Protein AF-A0A3N5TWS5-F1 (afdb_monomer_lite)

Structure (mmCIF, N/CA/C/O backbone):
data_AF-A0A3N5TWS5-F1
#
_entry.id   AF-A0A3N5TWS5-F1
#
loop_
_atom_site.group_PDB
_atom_site.id
_atom_site.type_symbol
_atom_site.label_atom_id
_atom_site.label_alt_id
_atom_site.label_comp_id
_atom_site.label_asym_id
_atom_site.label_entity_id
_atom_site.label_seq_id
_atom_site.pdbx_PDB_ins_code
_atom_site.Cartn_x
_atom_site.Cartn_y
_atom_site.Cartn_z
_atom_site.occupancy
_atom_site.B_iso_or_equiv
_atom_site.auth_seq_id
_atom_site.auth_comp_id
_atom_site.auth_asym_id
_atom_site.auth_atom_id
_atom_site.pdbx_PDB_model_num
ATOM 1 N N . MET A 1 1 ? -6.623 26.266 20.593 1.00 38.38 1 MET A N 1
ATOM 2 C CA . MET A 1 1 ? -7.394 26.669 19.400 1.00 38.38 1 MET A CA 1
ATOM 3 C C . MET A 1 1 ? -6.449 27.344 18.423 1.00 38.38 1 MET A C 1
ATOM 5 O O . MET A 1 1 ? -6.140 28.502 18.635 1.00 38.38 1 MET A O 1
ATOM 9 N N . THR A 1 2 ? -5.982 26.616 17.410 1.00 28.31 2 THR A N 1
ATOM 10 C CA . THR A 1 2 ? -5.636 27.136 16.074 1.00 28.31 2 THR A CA 1
ATOM 11 C C . THR A 1 2 ? -5.447 25.929 15.155 1.00 28.31 2 THR A C 1
ATOM 13 O O . THR A 1 2 ? -4.725 24.976 15.445 1.00 28.31 2 THR A O 1
ATOM 16 N N . SER A 1 3 ? -6.236 25.937 14.093 1.00 30.77 3 SER A N 1
ATOM 17 C CA . SER A 1 3 ? -6.511 24.873 13.140 1.00 30.77 3 SER A CA 1
ATOM 18 C C . SER A 1 3 ? -5.292 24.487 12.299 1.00 30.77 3 SER A C 1
ATOM 20 O O . SER A 1 3 ? -4.775 25.295 11.538 1.00 30.77 3 SER A O 1
ATOM 22 N N . HIS A 1 4 ? -4.901 23.211 12.349 1.00 32.56 4 HIS A N 1
ATOM 23 C CA . HIS A 1 4 ? -3.956 22.607 11.395 1.00 32.56 4 HIS A CA 1
ATOM 24 C C . HIS A 1 4 ? -4.652 21.968 10.175 1.00 32.56 4 HIS A C 1
ATOM 26 O O . HIS A 1 4 ? -4.015 21.303 9.365 1.00 32.56 4 HIS A O 1
ATOM 32 N N . ASN A 1 5 ? -5.952 22.218 9.986 1.00 36.94 5 ASN A N 1
ATOM 33 C CA . ASN A 1 5 ? -6.653 21.920 8.738 1.00 36.94 5 ASN A CA 1
ATOM 34 C C . ASN A 1 5 ? -6.550 23.120 7.791 1.00 36.94 5 ASN A C 1
ATOM 36 O O . ASN A 1 5 ? -7.544 23.787 7.507 1.00 36.94 5 ASN A O 1
ATOM 40 N N . GLN A 1 6 ? -5.345 23.403 7.292 1.00 32.16 6 GLN A N 1
ATOM 41 C CA . GLN A 1 6 ? -5.248 24.143 6.040 1.00 32.16 6 GLN A CA 1
ATOM 42 C C . GLN A 1 6 ? -5.551 23.174 4.905 1.00 32.16 6 GLN A C 1
ATOM 44 O O . GLN A 1 6 ? -4.744 22.353 4.474 1.00 32.16 6 GLN A O 1
ATOM 49 N N . ILE A 1 7 ? -6.803 23.270 4.483 1.00 41.06 7 ILE A N 1
ATOM 50 C CA . ILE A 1 7 ? -7.329 22.771 3.232 1.00 41.06 7 ILE A CA 1
ATOM 51 C C . ILE A 1 7 ? -6.416 23.287 2.112 1.00 41.06 7 ILE A C 1
ATOM 53 O O . 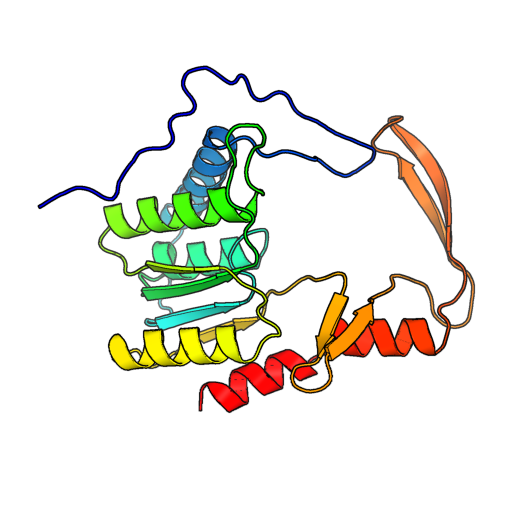ILE A 1 7 ? -6.486 24.448 1.722 1.00 41.06 7 ILE A O 1
ATOM 57 N N . GLY A 1 8 ? -5.558 22.419 1.583 1.00 34.41 8 GLY A N 1
ATOM 58 C CA . GLY A 1 8 ? -4.889 22.647 0.307 1.00 34.41 8 GLY A CA 1
ATOM 59 C C . GLY A 1 8 ? -5.883 22.467 -0.839 1.00 34.41 8 GLY A C 1
ATOM 60 O O . GLY A 1 8 ? -5.752 21.533 -1.629 1.00 34.41 8 GLY A O 1
ATOM 61 N N . ILE A 1 9 ? -6.910 23.318 -0.911 1.00 43.62 9 ILE A N 1
ATOM 62 C CA . ILE A 1 9 ? -7.530 23.619 -2.199 1.00 43.62 9 ILE A CA 1
ATOM 63 C C . ILE A 1 9 ? -6.431 24.353 -2.957 1.00 43.62 9 ILE A C 1
ATOM 65 O O . ILE A 1 9 ? -5.986 25.398 -2.507 1.00 43.62 9 ILE A O 1
ATOM 69 N N . PHE A 1 10 ? -5.943 23.747 -4.037 1.00 58.44 10 PHE A N 1
ATOM 70 C CA . PHE A 1 10 ? -5.158 24.399 -5.079 1.00 58.44 10 PHE A CA 1
ATOM 71 C C . PHE A 1 10 ? -6.162 25.206 -5.912 1.00 58.44 10 PHE A C 1
ATOM 73 O O . PHE A 1 10 ? -6.732 24.624 -6.834 1.00 58.44 10 PHE A O 1
ATOM 80 N N . PRO A 1 11 ? -6.488 26.471 -5.596 1.00 52.50 11 PRO A N 1
ATOM 81 C CA . PRO A 1 11 ? -7.587 27.144 -6.279 1.00 52.50 11 PRO A CA 1
ATOM 82 C C . PRO A 1 11 ? -7.190 27.473 -7.729 1.00 52.50 11 PRO A C 1
ATOM 84 O O . PRO A 1 11 ? -8.052 27.534 -8.596 1.00 52.50 11 PRO A O 1
ATOM 87 N N . ASP A 1 12 ? -5.879 27.558 -8.006 1.00 60.50 12 ASP A N 1
ATOM 88 C CA . ASP A 1 12 ? -5.355 28.185 -9.224 1.00 60.50 12 ASP A CA 1
ATOM 89 C C . ASP A 1 12 ? -4.483 27.272 -10.109 1.00 60.50 12 ASP A C 1
ATOM 91 O O . ASP A 1 12 ? -3.971 27.715 -11.136 1.00 60.50 12 ASP A O 1
ATOM 95 N N . MET A 1 13 ? -4.286 25.992 -9.757 1.00 72.44 13 MET A N 1
ATOM 96 C CA . MET A 1 13 ? -3.478 25.071 -10.576 1.00 72.44 13 MET A CA 1
ATOM 97 C C . MET A 1 13 ? -4.351 24.043 -11.297 1.00 72.44 13 MET A C 1
ATOM 99 O O . MET A 1 13 ? -4.806 23.062 -10.706 1.00 72.44 13 MET A O 1
ATOM 103 N N . ILE A 1 14 ? -4.504 24.215 -12.610 1.00 85.44 14 ILE A N 1
ATOM 104 C CA . ILE A 1 14 ? -5.143 23.224 -13.482 1.00 85.44 14 ILE A CA 1
ATOM 105 C C . ILE A 1 14 ? -4.188 22.033 -13.674 1.00 85.44 14 ILE A C 1
ATOM 107 O O . ILE A 1 14 ? -3.088 22.163 -14.217 1.00 85.44 14 ILE A O 1
ATOM 111 N N . VAL A 1 15 ? -4.597 20.847 -13.213 1.00 88.88 15 VAL A N 1
ATOM 112 C CA . VAL A 1 15 ? -3.788 19.620 -13.296 1.00 88.88 15 VAL A CA 1
ATOM 113 C C . VAL A 1 15 ? -4.086 18.873 -14.596 1.00 88.88 15 VAL A C 1
ATOM 115 O O . VAL A 1 15 ? -5.038 18.102 -14.674 1.00 88.88 15 VAL A O 1
ATOM 118 N N . HIS A 1 16 ? -3.229 19.038 -15.603 1.00 89.88 16 HIS A N 1
ATOM 119 C CA . HIS A 1 16 ? -3.265 18.222 -16.825 1.00 89.88 16 HIS A CA 1
ATOM 120 C C . HIS A 1 16 ? -2.474 16.917 -16.662 1.00 89.88 16 HIS A C 1
ATOM 122 O O . HIS A 1 16 ? -1.427 16.945 -16.010 1.00 89.88 16 HIS A O 1
ATOM 128 N N . PRO A 1 17 ? -2.893 15.787 -17.264 1.00 91.06 17 PRO A N 1
ATOM 129 C CA . PRO A 1 17 ? -2.113 14.551 -17.245 1.00 91.06 17 PRO A CA 1
ATOM 130 C C . PRO A 1 17 ? -0.700 14.764 -17.805 1.00 91.06 17 PRO A C 1
ATOM 132 O O . PRO A 1 17 ? -0.533 15.261 -18.917 1.00 91.06 17 PRO A O 1
ATOM 135 N N . LYS A 1 18 ? 0.332 14.382 -17.044 1.00 91.12 18 LYS A N 1
ATOM 136 C CA . LYS A 1 18 ? 1.734 14.408 -17.492 1.00 91.12 18 LYS A CA 1
ATOM 137 C C . LYS A 1 18 ? 2.235 12.980 -17.651 1.00 91.12 18 LYS A C 1
ATOM 139 O O . LYS A 1 18 ? 2.796 12.414 -16.715 1.00 91.12 18 LYS A O 1
ATOM 144 N N . ILE A 1 19 ? 2.003 12.397 -18.824 1.00 89.81 19 ILE A N 1
ATOM 145 C CA . ILE A 1 19 ? 2.291 10.987 -19.107 1.00 89.81 19 ILE A CA 1
ATOM 146 C C . ILE A 1 19 ? 3.574 10.877 -19.932 1.00 89.81 19 ILE A C 1
ATOM 148 O O . ILE A 1 19 ? 3.734 11.555 -20.944 1.00 89.81 19 ILE A O 1
ATOM 152 N N . LYS A 1 20 ? 4.492 10.012 -19.498 1.00 86.69 20 LYS A N 1
ATOM 153 C CA . LYS A 1 20 ? 5.675 9.604 -20.258 1.00 86.69 20 LYS A CA 1
ATOM 154 C C . LYS A 1 20 ? 5.718 8.081 -20.298 1.00 86.69 20 LYS A C 1
ATOM 156 O O . LYS A 1 20 ? 5.865 7.445 -19.256 1.00 86.69 20 LYS A O 1
ATOM 161 N N . ASN A 1 21 ? 5.620 7.505 -21.495 1.00 84.00 21 ASN A N 1
ATOM 162 C CA . ASN A 1 21 ? 5.453 6.063 -21.696 1.00 84.00 21 ASN A CA 1
ATOM 163 C C . ASN A 1 21 ? 4.252 5.544 -20.880 1.00 84.00 21 ASN A C 1
ATOM 165 O O . ASN A 1 21 ? 3.138 6.024 -21.041 1.00 84.00 21 ASN A O 1
ATOM 169 N N . ASN A 1 22 ? 4.486 4.606 -19.966 1.00 82.12 22 ASN A N 1
ATOM 170 C CA . ASN A 1 22 ? 3.497 4.034 -19.057 1.00 82.12 22 ASN A CA 1
ATOM 171 C C . ASN A 1 22 ? 3.498 4.683 -17.657 1.00 82.12 22 ASN A C 1
ATOM 173 O O . ASN A 1 22 ? 2.939 4.113 -16.723 1.00 82.12 22 ASN A O 1
ATOM 177 N N . ILE A 1 23 ? 4.141 5.843 -17.479 1.00 88.94 23 ILE A N 1
ATOM 178 C CA . ILE A 1 23 ? 4.266 6.518 -16.181 1.00 88.94 23 ILE A CA 1
ATOM 179 C C . ILE A 1 23 ? 3.541 7.862 -16.223 1.00 88.94 23 ILE A C 1
ATOM 181 O O . ILE A 1 23 ? 3.895 8.752 -16.997 1.00 88.94 23 ILE A O 1
ATOM 185 N N . CYS A 1 24 ? 2.571 8.045 -15.327 1.00 91.25 24 CYS A N 1
ATOM 186 C CA . CYS A 1 24 ? 1.995 9.355 -15.040 1.00 91.25 24 CYS A CA 1
ATOM 187 C C . CYS A 1 24 ? 2.808 10.052 -13.934 1.00 91.25 24 CYS A C 1
ATOM 189 O O . CYS A 1 24 ? 3.015 9.504 -12.852 1.00 91.25 24 CYS A O 1
ATOM 191 N N . LEU A 1 25 ? 3.310 11.257 -14.207 1.00 91.00 25 LEU A N 1
ATOM 192 C CA . LEU A 1 25 ? 4.259 11.980 -13.348 1.00 91.00 25 LEU A CA 1
ATOM 193 C C . LEU A 1 25 ? 3.591 12.849 -12.271 1.00 91.00 25 LEU A C 1
ATOM 195 O O . LEU A 1 25 ? 4.284 13.366 -11.377 1.00 91.00 25 LEU A O 1
ATOM 199 N N . ASN A 1 26 ? 2.274 13.028 -12.375 1.00 92.44 26 ASN A N 1
ATOM 200 C CA . ASN A 1 26 ? 1.425 13.798 -11.475 1.00 92.44 26 ASN A CA 1
ATOM 201 C C . ASN A 1 26 ? 0.129 13.043 -11.134 1.00 92.44 26 ASN A C 1
ATOM 203 O O . ASN A 1 26 ? -0.158 11.986 -11.687 1.00 92.44 26 ASN A O 1
ATOM 207 N N . ALA A 1 27 ? -0.631 13.574 -10.180 1.00 93.75 27 ALA A N 1
ATOM 208 C CA . ALA A 1 27 ? -1.858 12.961 -9.687 1.00 93.75 27 ALA A CA 1
ATOM 209 C C . ALA A 1 27 ? -2.938 14.030 -9.493 1.00 93.75 27 ALA A C 1
ATOM 211 O O . ALA A 1 27 ? -2.659 15.083 -8.920 1.00 93.75 27 ALA A O 1
ATOM 212 N N . HIS A 1 28 ? -4.157 13.763 -9.971 1.00 94.62 28 HIS A N 1
ATOM 213 C CA . HIS A 1 28 ? -5.286 14.687 -9.855 1.00 94.62 28 HIS A CA 1
ATOM 214 C C . HIS A 1 28 ? -6.020 14.469 -8.519 1.00 94.62 28 HIS A C 1
ATOM 216 O O . HIS A 1 28 ? -6.673 13.434 -8.364 1.00 94.62 28 HIS A O 1
ATOM 222 N N . PRO A 1 29 ? -5.996 15.424 -7.567 1.00 92.88 29 PRO A N 1
ATOM 223 C CA . PRO A 1 29 ? -6.512 15.199 -6.212 1.00 92.88 29 PRO A CA 1
ATOM 224 C C . PRO A 1 29 ? -7.993 14.804 -6.189 1.00 92.88 29 PRO A C 1
ATOM 226 O O . PRO A 1 29 ? -8.355 13.787 -5.609 1.00 92.88 29 PRO A O 1
ATOM 229 N N . LYS A 1 30 ? -8.841 15.566 -6.894 1.00 94.75 30 LYS A N 1
ATOM 230 C CA . LYS A 1 30 ? -10.289 15.305 -6.956 1.00 94.75 30 LYS A CA 1
ATOM 231 C C . LYS A 1 30 ? -10.667 14.029 -7.703 1.00 94.75 30 LYS A C 1
ATOM 233 O O . LYS A 1 30 ? -11.637 13.384 -7.335 1.00 94.75 30 LYS A O 1
ATOM 238 N N . GLY A 1 31 ? -9.880 13.629 -8.703 1.00 96.50 31 GLY A N 1
ATOM 239 C CA . GLY A 1 31 ? -10.113 12.372 -9.410 1.00 96.50 31 GLY A CA 1
ATOM 240 C C . GLY A 1 31 ? -9.815 11.165 -8.522 1.00 96.50 31 GLY A C 1
ATOM 241 O O . GLY A 1 31 ? -10.511 10.162 -8.600 1.00 96.50 31 GLY A O 1
ATOM 242 N N . LEU A 1 32 ? -8.813 11.275 -7.645 1.00 97.06 32 LEU A N 1
ATOM 243 C CA . LEU A 1 32 ? -8.472 10.218 -6.692 1.00 97.06 32 LEU A CA 1
ATOM 244 C C . LEU A 1 32 ? -9.424 10.157 -5.497 1.00 97.06 32 LEU A C 1
ATOM 246 O O . LEU A 1 32 ? -9.681 9.067 -5.003 1.00 97.06 32 LEU A O 1
ATOM 250 N N . GLU A 1 33 ? -9.970 11.293 -5.064 1.00 97.69 33 GLU A N 1
ATOM 251 C CA . GLU A 1 33 ? -11.090 11.322 -4.114 1.00 97.69 33 GLU A CA 1
ATOM 252 C C . GLU A 1 33 ? -12.306 10.592 -4.699 1.00 97.69 33 GLU A C 1
ATOM 254 O O . GLU A 1 33 ? -12.750 9.604 -4.126 1.00 97.69 33 GLU A O 1
ATOM 259 N N . TYR A 1 34 ? -12.725 10.963 -5.913 1.00 98.25 34 TYR A N 1
ATOM 260 C CA . TYR A 1 34 ? -13.817 10.286 -6.615 1.00 98.25 34 TYR A CA 1
ATOM 261 C C . TYR A 1 34 ? -13.571 8.780 -6.818 1.00 98.25 34 TYR A C 1
ATOM 263 O O . TYR A 1 34 ? -14.495 7.977 -6.700 1.00 98.25 34 TYR A O 1
ATOM 271 N N . LEU A 1 35 ? -12.329 8.376 -7.120 1.00 98.25 35 LEU A N 1
ATOM 272 C CA . LEU A 1 35 ? -11.958 6.963 -7.236 1.00 98.25 35 LEU A CA 1
ATOM 273 C C . LEU A 1 35 ? -12.232 6.202 -5.932 1.00 98.25 35 LEU A C 1
ATOM 275 O O . LEU A 1 35 ? -12.856 5.143 -5.978 1.00 98.25 35 LEU A O 1
ATOM 279 N N . VAL A 1 36 ? -11.771 6.744 -4.800 1.00 98.69 36 VAL A N 1
ATOM 280 C CA . VAL A 1 36 ? -11.951 6.138 -3.474 1.00 98.69 36 VAL A CA 1
ATOM 281 C C . VAL A 1 36 ? -13.431 6.083 -3.106 1.00 98.69 36 VAL A C 1
ATOM 283 O O . VAL A 1 36 ? -13.914 5.019 -2.728 1.00 98.69 36 VAL A O 1
ATOM 286 N N . ASP A 1 37 ? -14.167 7.178 -3.298 1.00 98.69 37 ASP A N 1
ATOM 287 C CA . ASP A 1 37 ? -15.603 7.237 -3.009 1.00 98.69 37 ASP A CA 1
ATOM 288 C C . ASP A 1 37 ? -16.371 6.179 -3.809 1.00 98.69 37 ASP A C 1
ATOM 290 O O . ASP A 1 37 ? -17.203 5.456 -3.266 1.00 98.69 37 ASP A O 1
ATOM 294 N N . ARG A 1 38 ? -16.044 6.009 -5.096 1.00 98.69 38 ARG A N 1
ATOM 295 C CA . ARG A 1 38 ? -16.666 4.988 -5.948 1.00 98.69 38 ARG A CA 1
ATOM 296 C C . ARG A 1 38 ? -16.395 3.564 -5.451 1.00 98.69 38 ARG A C 1
ATOM 298 O O . ARG A 1 38 ? -17.286 2.720 -5.524 1.00 98.69 38 ARG A O 1
ATOM 305 N N . GLU A 1 39 ? -15.181 3.273 -4.985 1.00 98.75 39 GLU A N 1
ATOM 306 C CA . GLU A 1 39 ? -14.834 1.957 -4.427 1.00 98.75 39 GLU A CA 1
ATOM 307 C C . GLU A 1 39 ? -15.543 1.699 -3.090 1.00 98.75 39 GLU A C 1
ATOM 309 O O . GLU A 1 39 ? -16.055 0.600 -2.870 1.00 98.75 39 GLU A O 1
ATOM 314 N N . ILE A 1 40 ? -15.657 2.718 -2.235 1.00 98.75 40 ILE A N 1
ATOM 315 C CA . ILE A 1 40 ? -16.428 2.657 -0.985 1.00 98.75 40 ILE A CA 1
ATOM 316 C C . ILE A 1 40 ? -17.908 2.387 -1.277 1.00 98.75 40 ILE A C 1
ATOM 318 O O . ILE A 1 40 ? -18.498 1.466 -0.712 1.00 98.75 40 ILE A O 1
ATOM 322 N N . GLU A 1 41 ? -18.502 3.142 -2.202 1.00 98.62 41 GLU A N 1
ATOM 323 C CA . GLU A 1 41 ? -19.902 2.980 -2.603 1.00 98.62 41 GLU A CA 1
ATOM 324 C C . GLU A 1 41 ? -20.182 1.604 -3.208 1.00 98.62 41 GLU A C 1
ATOM 326 O O . GLU A 1 41 ? -21.257 1.038 -3.002 1.00 98.62 41 GLU A O 1
ATOM 331 N N . TYR A 1 42 ? -19.218 1.034 -3.933 1.00 98.75 42 TYR A N 1
ATOM 332 C CA . TYR A 1 42 ? -19.324 -0.340 -4.409 1.00 98.75 42 TYR A CA 1
ATOM 333 C C . TYR A 1 42 ? -19.415 -1.334 -3.245 1.00 98.75 42 TYR A C 1
ATOM 335 O O . TYR A 1 42 ? -20.291 -2.201 -3.266 1.00 98.75 42 TYR A O 1
ATOM 343 N N . VAL A 1 43 ? -18.549 -1.203 -2.233 1.00 98.56 43 VAL A N 1
ATOM 344 C CA . VAL A 1 43 ? -18.518 -2.096 -1.062 1.00 98.56 43 VAL A CA 1
ATOM 345 C C . VAL A 1 43 ? -19.790 -1.971 -0.226 1.00 98.56 43 VAL A C 1
ATOM 347 O O . VAL A 1 43 ? -20.373 -2.991 0.131 1.00 98.56 43 VAL A O 1
ATOM 350 N N . LYS A 1 44 ? -20.285 -0.752 0.013 1.00 97.38 44 LYS A N 1
ATOM 351 C CA . LYS A 1 44 ? -21.523 -0.516 0.778 1.00 97.38 44 LYS A CA 1
ATOM 352 C C . LYS A 1 44 ? -22.775 -1.130 0.150 1.00 97.38 44 LYS A C 1
ATOM 354 O O . LYS A 1 44 ? -23.739 -1.409 0.856 1.00 97.38 44 LYS A O 1
ATOM 359 N N . ARG A 1 45 ? -22.783 -1.331 -1.173 1.00 98.12 45 ARG A N 1
ATOM 360 C CA . ARG A 1 45 ? -23.886 -1.998 -1.892 1.00 98.12 45 ARG A CA 1
ATOM 361 C C . ARG A 1 45 ? -23.853 -3.518 -1.761 1.00 98.12 45 ARG A C 1
ATOM 363 O O . ARG A 1 45 ? -24.830 -4.171 -2.120 1.00 98.12 45 ARG A O 1
ATOM 370 N N . GLN A 1 46 ? -22.745 -4.084 -1.291 1.00 98.12 46 GLN A N 1
ATOM 371 C CA . GLN A 1 46 ? -22.632 -5.518 -1.060 1.00 98.12 46 GLN A CA 1
ATOM 372 C C . GLN A 1 46 ? -23.254 -5.902 0.285 1.00 98.12 46 GLN A C 1
ATOM 374 O O . GLN A 1 46 ? -23.529 -5.064 1.144 1.00 98.12 46 GLN A O 1
ATOM 379 N N . LYS A 1 47 ? -23.468 -7.205 0.487 1.00 97.38 47 LYS A N 1
ATOM 380 C CA . LYS A 1 47 ? -23.866 -7.720 1.801 1.00 97.38 47 LYS A CA 1
ATOM 381 C C . LYS A 1 47 ? -22.765 -7.423 2.817 1.00 97.38 47 LYS A C 1
ATOM 383 O O . LYS A 1 47 ? -21.587 -7.620 2.524 1.00 97.38 47 LYS A O 1
ATOM 388 N N . ARG A 1 48 ? -23.171 -7.003 4.017 1.00 95.12 48 ARG A N 1
ATOM 389 C CA . ARG A 1 48 ? -22.250 -6.792 5.136 1.00 95.12 48 ARG A CA 1
ATOM 390 C C . ARG A 1 48 ? -21.462 -8.070 5.417 1.00 95.12 48 ARG A C 1
ATOM 392 O O . ARG A 1 48 ? -22.026 -9.164 5.405 1.00 95.12 48 ARG A O 1
ATOM 399 N N . ILE A 1 49 ? -20.17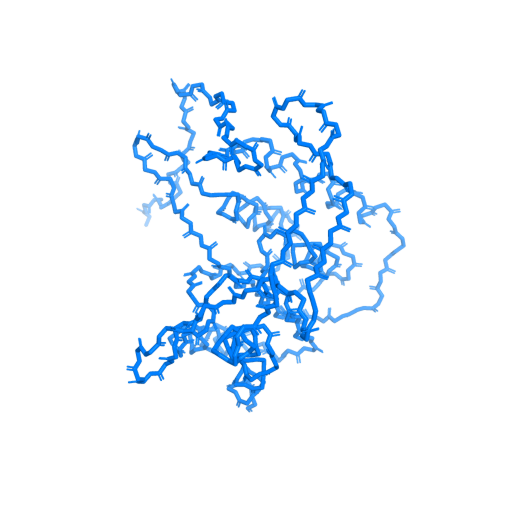6 -7.901 5.690 1.00 95.62 49 ILE A N 1
ATOM 400 C CA . ILE A 1 49 ? -19.249 -8.991 5.975 1.00 95.62 49 ILE A CA 1
ATOM 401 C C . ILE A 1 49 ? -19.079 -9.082 7.491 1.00 95.62 49 ILE A C 1
ATOM 403 O O . ILE A 1 49 ? -18.846 -8.066 8.152 1.00 95.62 49 ILE A O 1
ATOM 407 N N . ASP A 1 50 ? -19.180 -10.290 8.042 1.00 96.31 50 ASP A N 1
ATOM 408 C CA . ASP A 1 50 ? -18.650 -10.552 9.377 1.00 96.31 50 ASP A CA 1
ATOM 409 C C . ASP A 1 50 ? -17.133 -10.710 9.259 1.00 96.31 50 ASP A C 1
ATOM 411 O O . ASP A 1 50 ? -16.638 -11.642 8.625 1.00 96.31 50 ASP A O 1
ATOM 415 N N . GLY A 1 51 ? -16.403 -9.711 9.745 1.00 95.62 51 GLY A N 1
ATOM 416 C CA . GLY A 1 51 ? -14.991 -9.520 9.443 1.00 95.62 51 GLY A CA 1
ATOM 417 C C . GLY A 1 51 ? -14.201 -8.956 10.623 1.00 95.62 51 GLY A C 1
ATOM 418 O O . GLY A 1 51 ? -14.767 -8.721 11.699 1.00 95.62 51 GLY A O 1
ATOM 419 N N . PRO A 1 52 ? -12.890 -8.733 10.426 1.00 97.56 52 PRO A N 1
ATOM 420 C CA . PRO A 1 52 ? -11.981 -8.305 11.486 1.00 97.56 52 PRO A CA 1
ATOM 421 C C . PRO A 1 52 ? -12.402 -6.960 12.090 1.00 97.56 52 PRO A C 1
ATOM 423 O O . PRO A 1 52 ? -13.074 -6.156 11.438 1.00 97.56 52 PRO A O 1
ATOM 426 N N . LYS A 1 53 ? -11.991 -6.702 13.336 1.00 97.69 53 LYS A N 1
ATOM 427 C CA . LYS A 1 53 ? -12.275 -5.443 14.039 1.00 97.69 53 LYS A CA 1
ATOM 428 C C . LYS A 1 53 ? -11.109 -4.476 13.957 1.00 97.69 53 LYS A C 1
ATOM 430 O O . LYS A 1 53 ? -11.353 -3.295 13.753 1.00 97.69 53 LYS A O 1
ATOM 435 N N . ASN A 1 54 ? -9.875 -4.964 14.041 1.00 98.50 54 ASN A N 1
ATOM 436 C CA . ASN A 1 54 ? -8.666 -4.154 13.923 1.00 98.50 54 ASN A CA 1
ATOM 437 C C . ASN A 1 54 ? -7.767 -4.705 12.813 1.00 98.50 54 ASN A C 1
ATOM 439 O O . ASN A 1 54 ? -7.304 -5.846 12.882 1.00 98.50 54 ASN A O 1
ATOM 443 N N . VAL A 1 55 ? -7.506 -3.886 11.795 1.00 98.81 55 VAL A N 1
ATOM 444 C CA . VAL A 1 55 ? -6.760 -4.294 10.599 1.00 98.81 55 VAL A CA 1
ATOM 445 C C . VAL A 1 55 ? -5.565 -3.384 10.362 1.00 98.81 55 VAL A C 1
ATOM 447 O O . VAL A 1 55 ? -5.704 -2.163 10.299 1.00 98.81 55 VAL A O 1
ATOM 450 N N . LEU A 1 56 ? -4.400 -3.991 10.151 1.00 98.88 56 LEU A N 1
ATOM 451 C CA . LEU A 1 56 ? -3.217 -3.320 9.623 1.00 98.88 56 LEU A CA 1
ATOM 452 C C . LEU A 1 56 ? -3.071 -3.652 8.138 1.00 98.88 56 LEU A C 1
ATOM 454 O O . LEU A 1 56 ? -3.087 -4.819 7.755 1.00 98.88 56 LEU A O 1
ATOM 458 N N . VAL A 1 57 ? -2.881 -2.636 7.299 1.00 98.88 57 VAL A N 1
ATOM 459 C CA . VAL A 1 57 ? -2.603 -2.805 5.869 1.00 98.88 57 VAL A CA 1
ATOM 460 C C . VAL A 1 57 ? -1.264 -2.160 5.524 1.00 98.88 57 VAL A C 1
ATOM 462 O O . VAL A 1 57 ? -1.111 -0.941 5.586 1.00 98.88 57 VAL A O 1
ATOM 465 N N . ILE A 1 58 ? -0.294 -2.973 5.117 1.00 98.81 58 ILE A N 1
ATOM 466 C CA . ILE A 1 58 ? 1.032 -2.545 4.667 1.00 98.81 58 ILE A CA 1
ATOM 467 C C . ILE A 1 58 ? 0.998 -2.451 3.139 1.00 98.81 58 ILE A C 1
ATOM 469 O O . ILE A 1 58 ? 0.735 -3.438 2.458 1.00 98.81 58 ILE A O 1
ATOM 473 N N . GLY A 1 59 ? 1.217 -1.254 2.589 1.00 98.38 59 GLY A N 1
ATOM 474 C CA . GLY A 1 59 ? 0.947 -0.959 1.176 1.00 98.38 59 GLY A CA 1
ATOM 475 C C . GLY A 1 59 ? -0.491 -0.491 0.922 1.00 98.38 59 GLY A C 1
ATOM 476 O O . GLY A 1 59 ? -1.099 -0.842 -0.081 1.00 98.38 59 GLY A O 1
ATOM 477 N N . ALA A 1 60 ? -1.053 0.316 1.823 1.00 98.56 60 ALA A N 1
ATOM 478 C CA . ALA A 1 60 ? -2.482 0.644 1.876 1.00 98.56 60 ALA A CA 1
ATOM 479 C C . ALA A 1 60 ? -2.996 1.670 0.848 1.00 98.56 60 ALA A C 1
ATOM 481 O O . ALA A 1 60 ? -4.181 1.994 0.850 1.00 98.56 60 ALA A O 1
ATOM 482 N N . SER A 1 61 ? -2.133 2.255 0.018 1.00 97.50 61 SER A N 1
ATOM 483 C CA . SER A 1 61 ? -2.480 3.493 -0.688 1.00 97.50 61 SER A CA 1
ATOM 484 C C . SER A 1 61 ? -3.017 3.315 -2.103 1.00 97.50 61 SER A C 1
ATOM 486 O O . SER A 1 61 ? -3.633 4.236 -2.633 1.00 97.50 61 SER A O 1
ATOM 488 N N . THR A 1 62 ? -2.798 2.168 -2.744 1.00 97.69 62 THR A N 1
ATOM 489 C CA . THR A 1 62 ? -3.269 1.909 -4.115 1.00 97.69 62 THR A CA 1
ATOM 490 C C . THR A 1 62 ? -3.556 0.427 -4.327 1.00 97.69 62 THR A C 1
ATOM 492 O O . THR A 1 62 ? -3.140 -0.408 -3.522 1.00 97.69 62 THR A O 1
ATOM 495 N N . GLY A 1 63 ? -4.249 0.100 -5.422 1.00 97.50 63 GLY A N 1
ATOM 496 C CA . GLY A 1 63 ? -4.466 -1.279 -5.857 1.00 97.50 63 GLY A CA 1
ATOM 497 C C . GLY A 1 63 ? -5.098 -2.149 -4.771 1.00 97.50 63 GLY A C 1
ATOM 498 O O . GLY A 1 63 ? -6.002 -1.712 -4.059 1.00 97.50 63 GLY A O 1
ATOM 499 N N . TYR A 1 64 ? -4.597 -3.377 -4.625 1.00 98.62 64 TYR A N 1
ATOM 500 C CA . TYR A 1 64 ? -5.168 -4.348 -3.692 1.00 98.62 64 TYR A CA 1
ATOM 501 C C . TYR A 1 64 ? -5.058 -3.946 -2.222 1.00 98.62 64 TYR A C 1
ATOM 503 O O . TYR A 1 64 ? -5.954 -4.278 -1.451 1.00 98.62 64 TYR A O 1
ATOM 511 N N . GLY A 1 65 ? -4.025 -3.204 -1.821 1.00 98.75 65 GLY A N 1
ATOM 512 C CA . GLY A 1 65 ? -3.905 -2.737 -0.442 1.00 98.75 65 GLY A CA 1
ATOM 513 C C . GLY A 1 65 ? -4.982 -1.711 -0.096 1.00 98.75 65 GLY A C 1
ATOM 514 O O . GLY A 1 65 ? -5.651 -1.846 0.927 1.00 98.75 65 GLY A O 1
ATOM 515 N N . LEU A 1 66 ? -5.229 -0.744 -0.986 1.00 98.75 66 LEU A N 1
ATOM 516 C CA . LEU A 1 66 ? -6.333 0.208 -0.820 1.00 98.75 66 LEU A CA 1
ATOM 517 C C . LEU A 1 66 ? -7.688 -0.507 -0.803 1.00 98.75 66 LEU A C 1
ATOM 519 O O . LEU A 1 66 ? -8.472 -0.292 0.119 1.00 98.75 66 LEU A O 1
ATOM 523 N N . ALA A 1 67 ? -7.930 -1.405 -1.762 1.00 98.81 67 ALA A N 1
ATOM 524 C CA . ALA A 1 67 ? -9.170 -2.174 -1.828 1.00 98.81 67 ALA A CA 1
ATOM 525 C C . ALA A 1 67 ? -9.394 -3.012 -0.557 1.00 98.81 67 ALA A C 1
ATOM 527 O O . ALA A 1 67 ? -10.489 -3.007 -0.001 1.00 98.81 67 ALA A O 1
ATOM 528 N N . SER A 1 68 ? -8.350 -3.670 -0.041 1.00 98.81 68 SER A N 1
ATOM 529 C CA . SER A 1 68 ? -8.415 -4.441 1.209 1.00 98.81 68 SER A CA 1
ATOM 530 C C . SER A 1 68 ? -8.777 -3.554 2.399 1.00 98.81 68 SER A C 1
ATOM 532 O O . SER A 1 68 ? -9.612 -3.930 3.221 1.00 98.81 68 SER A O 1
ATOM 534 N N . ARG A 1 69 ? -8.193 -2.351 2.475 1.00 98.81 69 ARG A N 1
ATOM 535 C CA . ARG A 1 69 ? -8.495 -1.383 3.536 1.00 98.81 69 ARG A CA 1
ATOM 536 C C . ARG A 1 69 ? -9.933 -0.860 3.444 1.00 98.81 69 ARG A C 1
ATOM 538 O O . ARG A 1 69 ? -10.597 -0.756 4.472 1.00 98.81 69 ARG A O 1
ATOM 545 N N . ILE A 1 70 ? -10.429 -0.587 2.233 1.00 98.81 70 ILE A N 1
ATOM 546 C CA . ILE A 1 70 ? -11.826 -0.194 1.973 1.00 98.81 70 ILE A CA 1
ATOM 547 C C . ILE A 1 70 ? -12.792 -1.303 2.381 1.00 98.81 70 ILE A C 1
ATOM 549 O O . ILE A 1 70 ? -13.744 -1.035 3.109 1.00 98.81 70 ILE A O 1
ATOM 553 N N . VAL A 1 71 ? -12.537 -2.548 1.980 1.00 98.75 71 VAL A N 1
ATOM 554 C CA . VAL A 1 71 ? -13.392 -3.686 2.344 1.00 98.75 71 VAL A CA 1
ATOM 555 C C . VAL A 1 71 ? -13.419 -3.901 3.858 1.00 98.75 71 VAL A C 1
ATOM 557 O O . VAL A 1 71 ? -14.496 -4.079 4.421 1.00 98.75 71 VAL A O 1
ATOM 560 N N . ALA A 1 72 ? -12.271 -3.822 4.536 1.00 98.62 72 ALA A N 1
ATOM 561 C CA . ALA A 1 72 ? -12.215 -3.946 5.991 1.00 98.62 72 ALA A CA 1
ATOM 562 C C . ALA A 1 72 ? -13.014 -2.836 6.699 1.00 98.62 72 ALA A C 1
ATOM 564 O O . ALA A 1 72 ? -13.837 -3.110 7.571 1.00 98.62 72 ALA A O 1
ATOM 565 N N . ALA A 1 73 ? -12.815 -1.574 6.316 1.00 98.62 73 ALA A N 1
ATOM 566 C CA . ALA A 1 73 ? -13.501 -0.461 6.966 1.00 98.62 73 ALA A CA 1
ATOM 567 C C . ALA A 1 73 ? -14.999 -0.430 6.631 1.00 98.62 73 ALA A C 1
ATOM 569 O O . ALA A 1 73 ? -15.834 -0.510 7.525 1.00 98.62 73 ALA A O 1
ATOM 570 N N . PHE A 1 74 ? -15.358 -0.373 5.351 1.00 98.69 74 PHE A N 1
ATOM 571 C CA . PHE A 1 74 ? -16.734 -0.109 4.918 1.00 98.69 74 PHE A CA 1
ATOM 572 C C . PHE A 1 74 ? -17.566 -1.379 4.698 1.00 98.69 74 PHE A C 1
ATOM 574 O O . PHE A 1 74 ? -18.791 -1.306 4.641 1.00 98.69 74 PHE A O 1
ATOM 581 N N . GLY A 1 75 ? -16.929 -2.549 4.588 1.00 98.19 75 GLY A N 1
ATOM 582 C CA . GLY A 1 75 ? -17.613 -3.840 4.460 1.00 98.19 75 GLY A CA 1
ATOM 583 C C . GLY A 1 75 ? -17.876 -4.532 5.801 1.00 98.19 75 GLY A C 1
ATOM 584 O O . GLY A 1 75 ? -18.934 -5.144 5.969 1.00 98.19 75 GLY A O 1
ATOM 585 N N . SER A 1 76 ? -16.948 -4.422 6.762 1.00 97.69 76 SER A N 1
ATOM 586 C CA . SER A 1 76 ? -17.072 -5.051 8.091 1.00 97.69 76 SER A CA 1
ATOM 587 C C . SER A 1 76 ? -17.092 -4.076 9.276 1.00 97.69 76 SER A C 1
ATOM 589 O O . SER A 1 76 ? -17.448 -4.485 10.385 1.00 97.69 76 SER A O 1
ATOM 591 N N . GLY A 1 77 ? -16.796 -2.789 9.070 1.00 98.06 77 GLY A N 1
ATOM 592 C CA . GLY A 1 77 ? -16.746 -1.787 10.143 1.00 98.06 77 GLY A CA 1
ATOM 593 C C . GLY A 1 77 ? -15.438 -1.805 10.937 1.00 98.06 77 GLY A C 1
ATOM 594 O O . GLY A 1 77 ? -15.451 -1.476 12.121 1.00 98.06 77 GLY A O 1
ATOM 595 N N . ALA A 1 78 ? -14.333 -2.257 10.339 1.00 98.44 78 ALA A N 1
ATOM 596 C CA . ALA A 1 78 ? -13.056 -2.382 11.033 1.00 98.44 78 ALA A CA 1
ATOM 597 C C . ALA A 1 78 ? -12.378 -1.025 11.279 1.00 98.44 78 ALA A C 1
ATOM 599 O O . ALA A 1 78 ? -12.371 -0.148 10.413 1.00 98.44 78 ALA A O 1
ATOM 600 N N . ALA A 1 79 ? -11.704 -0.900 12.419 1.00 98.56 79 ALA A N 1
ATOM 601 C CA . ALA A 1 79 ? -10.668 0.095 12.642 1.00 98.56 79 ALA A CA 1
ATOM 602 C C . ALA A 1 79 ? -9.433 -0.257 11.799 1.00 98.56 79 ALA A C 1
ATOM 604 O O . ALA A 1 79 ? -8.961 -1.397 11.826 1.00 98.56 79 ALA A O 1
ATOM 605 N N . THR A 1 80 ? -8.894 0.709 11.048 1.00 98.75 80 THR A N 1
ATOM 606 C CA . THR A 1 80 ? -7.779 0.445 10.122 1.00 98.75 80 THR A CA 1
ATOM 607 C C . THR A 1 80 ? -6.561 1.328 10.364 1.00 98.75 80 THR A C 1
ATOM 609 O O . THR A 1 80 ? -6.659 2.556 10.416 1.00 98.75 80 THR A O 1
ATOM 612 N N . VAL A 1 81 ? -5.386 0.701 10.408 1.00 98.75 81 VAL A N 1
ATOM 613 C CA . VAL A 1 81 ? -4.084 1.366 10.296 1.00 98.75 81 VAL A CA 1
ATOM 614 C C . VAL A 1 81 ? -3.503 1.031 8.924 1.00 98.75 81 VAL A C 1
ATOM 616 O O . VAL A 1 81 ? -3.438 -0.133 8.539 1.00 98.75 81 VAL A O 1
ATOM 619 N N . GLY A 1 82 ? -3.120 2.040 8.147 1.00 98.69 82 GLY A N 1
ATOM 620 C CA . GLY A 1 82 ? -2.564 1.866 6.808 1.00 98.69 82 GLY A CA 1
ATOM 621 C C . GLY A 1 82 ? -1.171 2.465 6.689 1.00 98.69 82 GLY A C 1
ATOM 622 O O . GLY A 1 82 ? -0.980 3.630 7.026 1.00 98.69 82 GLY A O 1
ATOM 623 N N . VAL A 1 83 ? -0.221 1.704 6.148 1.00 98.69 83 VAL A N 1
ATOM 624 C CA . VAL A 1 83 ? 1.150 2.154 5.870 1.00 98.69 83 VAL A CA 1
ATOM 625 C C . VAL A 1 83 ? 1.344 2.288 4.369 1.00 98.69 83 VAL A C 1
ATOM 627 O O . VAL A 1 83 ? 0.994 1.383 3.608 1.00 98.69 83 VAL A O 1
ATOM 630 N N . ALA A 1 84 ? 1.923 3.396 3.920 1.00 96.69 84 ALA A N 1
ATOM 631 C CA . ALA A 1 84 ? 2.299 3.560 2.523 1.00 96.69 84 ALA A CA 1
ATOM 632 C C . ALA A 1 84 ? 3.417 4.582 2.329 1.00 96.69 84 ALA A C 1
ATOM 634 O O . ALA A 1 84 ? 3.575 5.511 3.112 1.00 96.69 84 ALA A O 1
ATOM 635 N N . SER A 1 85 ? 4.119 4.500 1.201 1.00 90.00 85 SER A N 1
ATOM 636 C CA . SER A 1 85 ? 4.963 5.607 0.763 1.00 90.00 85 SER A 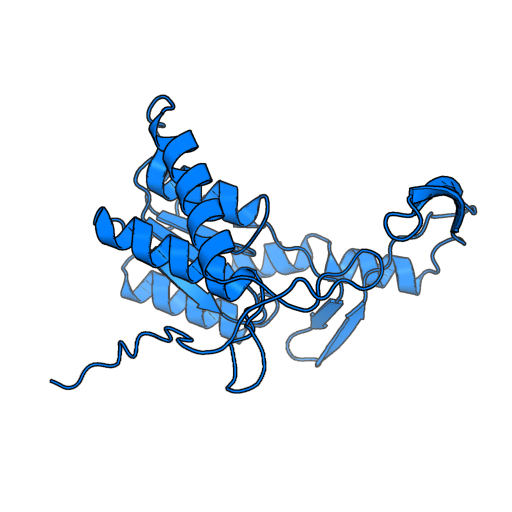CA 1
ATOM 637 C C . SER A 1 85 ? 4.097 6.735 0.184 1.00 90.00 85 SER A C 1
ATOM 639 O O . SER A 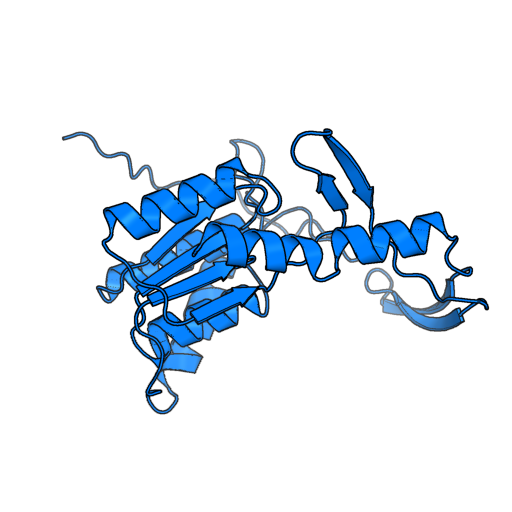1 85 ? 3.202 6.530 -0.644 1.00 90.00 85 SER A O 1
ATOM 641 N N . GLY A 1 86 ? 4.351 7.966 0.620 1.00 79.75 86 GLY A N 1
ATOM 642 C CA . GLY A 1 86 ? 3.596 9.141 0.196 1.00 79.75 86 GLY A CA 1
ATOM 643 C C . GLY A 1 86 ? 4.521 10.311 -0.061 1.00 79.75 86 GLY A C 1
ATOM 644 O O . GLY A 1 86 ? 5.322 10.669 0.796 1.00 79.75 86 GLY A O 1
ATOM 645 N N . ARG A 1 87 ? 4.393 10.939 -1.233 1.00 88.81 87 ARG A N 1
ATOM 646 C CA . ARG A 1 87 ? 5.016 12.241 -1.476 1.00 88.81 87 ARG A CA 1
ATOM 647 C C . ARG A 1 87 ? 3.954 13.308 -1.308 1.00 88.81 87 ARG A C 1
ATOM 649 O O . ARG A 1 87 ? 2.992 13.338 -2.077 1.00 88.81 87 ARG A O 1
ATOM 656 N N . HIS A 1 88 ? 4.163 14.186 -0.337 1.00 89.50 88 HIS A N 1
ATOM 657 C CA . HIS A 1 88 ? 3.324 15.357 -0.144 1.00 89.50 88 HIS A CA 1
ATOM 658 C C . HIS A 1 88 ? 3.401 16.292 -1.360 1.00 89.50 88 HIS A C 1
ATOM 660 O O . HIS A 1 88 ? 4.442 16.362 -2.026 1.00 89.50 88 HIS A O 1
ATOM 666 N N . PRO A 1 89 ? 2.308 16.995 -1.687 1.00 89.75 89 PRO A N 1
ATOM 667 C CA . PRO A 1 89 ? 2.379 18.079 -2.648 1.00 89.75 89 PRO A CA 1
ATOM 668 C C . PRO A 1 89 ? 3.306 19.195 -2.163 1.00 89.75 89 PRO A C 1
ATOM 670 O O . PRO A 1 89 ? 3.455 19.423 -0.965 1.00 89.75 89 PRO A O 1
ATOM 673 N N . THR A 1 90 ? 3.887 19.918 -3.114 1.00 87.38 90 THR A N 1
ATOM 674 C CA . THR A 1 90 ? 4.623 21.164 -2.881 1.00 87.38 90 THR A CA 1
ATOM 675 C C . THR A 1 90 ? 3.940 22.306 -3.630 1.00 87.38 90 THR A C 1
ATOM 677 O O . THR A 1 90 ? 3.013 22.075 -4.408 1.00 87.38 90 THR A O 1
ATOM 680 N N . ALA A 1 91 ? 4.434 23.536 -3.458 1.00 82.31 91 ALA A N 1
ATOM 681 C CA . ALA A 1 91 ? 3.924 24.706 -4.177 1.00 82.31 91 ALA A CA 1
ATOM 682 C C . ALA A 1 91 ? 3.962 24.558 -5.713 1.00 82.31 91 ALA A C 1
ATOM 684 O O . ALA A 1 91 ? 3.178 25.187 -6.411 1.00 82.31 91 ALA A O 1
ATOM 685 N N . VAL A 1 92 ? 4.856 23.716 -6.246 1.00 82.56 92 VAL A N 1
ATOM 686 C CA . VAL A 1 92 ? 5.104 23.586 -7.695 1.00 82.56 92 VAL A CA 1
ATOM 687 C C . VAL A 1 92 ? 4.771 22.202 -8.258 1.00 82.56 92 VAL A C 1
ATOM 689 O O . VAL A 1 92 ? 4.907 21.969 -9.461 1.00 82.56 92 VAL A O 1
ATOM 692 N N . ARG A 1 93 ? 4.377 21.238 -7.414 1.00 86.56 93 ARG A N 1
ATOM 693 C CA . ARG A 1 93 ? 4.141 19.856 -7.848 1.00 86.56 93 ARG A CA 1
ATOM 694 C C . ARG A 1 93 ? 3.070 19.165 -7.015 1.00 86.56 93 ARG A C 1
ATOM 696 O O . ARG A 1 93 ? 3.068 19.237 -5.792 1.00 86.56 93 ARG A O 1
ATOM 703 N N . THR A 1 94 ? 2.222 18.385 -7.683 1.00 91.88 94 THR A N 1
ATOM 704 C CA . THR A 1 94 ? 1.274 17.495 -7.003 1.00 91.88 94 THR A CA 1
ATOM 705 C C . THR A 1 94 ? 1.998 16.425 -6.175 1.00 91.88 94 THR A C 1
ATOM 707 O O . THR A 1 94 ? 3.123 15.995 -6.485 1.00 91.88 94 THR A O 1
ATOM 710 N N . GLY A 1 95 ? 1.296 15.912 -5.167 1.00 92.31 95 GLY A N 1
ATOM 711 C CA . GLY A 1 95 ? 1.677 14.686 -4.477 1.00 92.31 95 GLY A CA 1
ATOM 712 C C . GLY A 1 95 ? 1.643 13.469 -5.405 1.00 92.31 95 GLY A C 1
ATOM 713 O O . GLY A 1 95 ? 1.322 13.576 -6.596 1.00 92.31 95 GLY A O 1
ATOM 714 N N . ASN A 1 96 ? 2.009 12.305 -4.872 1.00 92.56 96 ASN A N 1
ATOM 715 C CA . ASN A 1 96 ? 1.777 11.037 -5.567 1.00 92.56 96 ASN A CA 1
ATOM 716 C C . ASN A 1 96 ? 0.333 10.552 -5.352 1.00 92.56 96 ASN A C 1
ATOM 718 O O . ASN A 1 96 ? -0.394 11.080 -4.512 1.00 92.56 96 ASN A O 1
ATOM 722 N N . VAL A 1 97 ? -0.072 9.531 -6.112 1.00 94.94 97 VAL A N 1
ATOM 723 C CA . VAL A 1 97 ? -1.411 8.929 -6.008 1.00 94.94 97 VAL A CA 1
ATOM 724 C C . VAL A 1 97 ? -1.723 8.534 -4.565 1.00 94.94 97 VAL A C 1
ATOM 726 O O . VAL A 1 97 ? -2.752 8.938 -4.029 1.00 94.94 97 VAL A O 1
ATOM 729 N N . GLY A 1 98 ? -0.782 7.832 -3.927 1.00 95.06 98 GLY A N 1
ATOM 730 C CA . GLY A 1 98 ? -0.967 7.294 -2.588 1.00 95.06 98 GLY A CA 1
ATOM 731 C C . GLY A 1 98 ? -1.225 8.342 -1.503 1.00 95.06 98 GLY A C 1
ATOM 732 O O . GLY A 1 98 ? -1.966 8.076 -0.563 1.00 95.06 98 GLY A O 1
ATOM 733 N N . HIS A 1 99 ? -0.668 9.550 -1.636 1.00 94.75 99 HIS A N 1
ATOM 734 C CA . HIS A 1 99 ? -0.965 10.650 -0.720 1.00 94.75 99 HIS A CA 1
ATOM 735 C C . HIS A 1 99 ? -2.452 11.033 -0.757 1.00 94.75 99 HIS A C 1
ATOM 737 O O . HIS A 1 99 ? -3.083 11.180 0.289 1.00 94.75 99 HIS A O 1
ATOM 743 N N . TYR A 1 100 ? -3.021 11.193 -1.954 1.00 96.44 100 TYR A N 1
ATOM 744 C CA . TYR A 1 100 ? -4.399 11.659 -2.107 1.00 96.44 100 TYR A CA 1
ATOM 745 C C . TYR A 1 100 ? -5.425 10.578 -1.769 1.00 96.44 100 TYR A C 1
ATOM 747 O O . TYR A 1 100 ? -6.406 10.886 -1.097 1.00 96.44 100 TYR A O 1
ATOM 755 N N . THR A 1 101 ? -5.189 9.327 -2.173 1.00 97.88 101 THR A N 1
ATOM 756 C CA . THR A 1 101 ? -6.098 8.205 -1.890 1.00 97.88 101 THR A CA 1
ATOM 757 C C . THR A 1 101 ? -6.180 7.902 -0.396 1.00 97.88 101 THR A C 1
ATOM 759 O O . THR A 1 101 ? -7.278 7.807 0.139 1.00 97.88 101 THR A O 1
ATOM 762 N N . MET A 1 102 ? -5.046 7.851 0.313 1.00 97.50 102 MET A N 1
ATOM 763 C CA . MET A 1 102 ? -5.018 7.637 1.769 1.00 97.50 102 MET A CA 1
ATOM 764 C C . MET A 1 102 ? -5.755 8.752 2.520 1.00 97.50 102 MET A C 1
ATOM 766 O O . MET A 1 102 ? -6.522 8.491 3.440 1.00 97.50 102 MET A O 1
ATOM 770 N N . ARG A 1 103 ? -5.578 10.011 2.095 1.00 96.75 103 ARG A N 1
ATOM 771 C CA . ARG A 1 103 ? -6.281 11.152 2.700 1.00 96.75 103 ARG A CA 1
ATOM 772 C C . ARG A 1 103 ? -7.776 11.160 2.385 1.00 96.75 103 ARG A C 1
ATOM 774 O O . ARG A 1 103 ? -8.545 11.601 3.232 1.00 96.75 103 ARG A O 1
ATOM 781 N N . ALA A 1 104 ? -8.181 10.744 1.186 1.00 98.19 104 ALA A N 1
ATOM 782 C CA . ALA A 1 104 ? -9.593 10.591 0.835 1.00 98.19 104 ALA A CA 1
ATOM 783 C C . ALA A 1 104 ? -10.242 9.481 1.671 1.00 98.19 104 ALA A C 1
ATOM 785 O O . ALA A 1 104 ? -11.274 9.719 2.290 1.00 98.19 104 ALA A O 1
ATOM 786 N N . PHE A 1 105 ? -9.568 8.334 1.794 1.00 98.75 105 PHE A N 1
ATOM 787 C CA . PHE A 1 105 ? -9.990 7.235 2.657 1.00 98.75 105 PHE A CA 1
ATOM 788 C C . PHE A 1 105 ? -10.187 7.690 4.109 1.00 98.75 105 PHE A C 1
ATOM 790 O O . PHE A 1 105 ? -11.254 7.474 4.673 1.00 98.75 105 PHE A O 1
ATOM 797 N N . ASP A 1 106 ? -9.193 8.363 4.706 1.00 98.25 106 ASP A N 1
ATOM 798 C CA . ASP A 1 106 ? -9.281 8.803 6.105 1.00 98.25 106 ASP A CA 1
ATOM 799 C C . ASP A 1 106 ? -10.447 9.788 6.324 1.00 98.25 106 ASP A C 1
ATOM 801 O O . ASP A 1 106 ? -11.113 9.736 7.358 1.00 98.25 106 ASP A O 1
ATOM 805 N N . ARG A 1 107 ? -10.729 10.672 5.350 1.00 98.31 107 ARG A N 1
ATOM 806 C CA . ARG A 1 107 ? -11.889 11.581 5.408 1.00 98.31 107 ARG A CA 1
ATOM 807 C C . ARG A 1 107 ? -13.207 10.816 5.358 1.00 98.31 107 ARG A C 1
ATOM 809 O O . ARG A 1 107 ? -14.077 11.083 6.183 1.00 98.31 107 ARG A O 1
ATOM 816 N N . ALA A 1 108 ? -13.340 9.877 4.424 1.00 98.56 108 ALA A N 1
ATOM 817 C CA . ALA A 1 108 ? -14.547 9.074 4.279 1.00 98.56 108 ALA A CA 1
ATOM 818 C C . ALA A 1 108 ? -14.805 8.220 5.532 1.00 98.56 108 ALA A C 1
ATOM 820 O O . ALA A 1 108 ? -15.902 8.253 6.082 1.00 98.56 108 ALA A O 1
ATOM 821 N N . ALA A 1 109 ? -13.777 7.546 6.057 1.00 98.62 109 ALA A N 1
ATOM 822 C CA . ALA A 1 109 ? -13.891 6.733 7.267 1.00 98.62 109 ALA A CA 1
ATOM 823 C C . ALA A 1 109 ? -14.296 7.579 8.485 1.00 98.62 109 ALA A C 1
ATOM 825 O O . ALA A 1 109 ? -15.238 7.235 9.197 1.00 98.62 109 ALA A O 1
ATOM 826 N N . SER A 1 110 ? -13.650 8.736 8.672 1.00 98.00 110 SER A N 1
ATOM 827 C CA . SER A 1 110 ? -13.982 9.676 9.750 1.00 98.00 110 SER A CA 1
ATOM 828 C C . SER A 1 110 ? -15.426 10.184 9.660 1.00 98.00 110 SER A C 1
ATOM 830 O O . SER A 1 110 ? -16.107 10.279 10.680 1.00 98.00 110 SER A O 1
ATOM 832 N N . SER A 1 111 ? -15.936 10.433 8.447 1.00 97.94 111 SER A N 1
ATOM 833 C CA . SER A 1 111 ? -17.329 10.862 8.243 1.00 97.94 111 SER A CA 1
ATOM 834 C C . SER A 1 111 ? -18.373 9.816 8.659 1.00 97.94 111 SER A C 1
ATOM 836 O O . SER A 1 111 ? -19.515 10.175 8.936 1.00 97.94 111 SER A O 1
ATOM 838 N N . GLU A 1 112 ? -17.974 8.547 8.768 1.00 97.56 112 GLU A N 1
ATOM 839 C CA . GLU A 1 112 ? -18.810 7.431 9.230 1.00 97.56 112 GLU A CA 1
ATOM 840 C C . GLU A 1 112 ? -18.484 6.989 10.664 1.00 97.56 112 GLU A C 1
ATOM 842 O O . GLU A 1 112 ? -19.005 5.983 11.142 1.00 97.56 112 GLU A O 1
ATOM 847 N N . GLY A 1 113 ? -17.617 7.724 11.368 1.00 98.00 113 GLY A N 1
ATOM 848 C CA . GLY A 1 113 ? -17.189 7.370 12.722 1.00 98.00 113 GLY A CA 1
ATOM 849 C C . GLY A 1 113 ? -16.296 6.125 12.787 1.00 98.00 113 GLY A C 1
ATOM 850 O O . GLY A 1 113 ? -16.124 5.555 13.864 1.00 98.00 113 GLY A O 1
ATOM 851 N N . LEU A 1 114 ? -15.718 5.697 11.661 1.00 98.12 114 LEU A N 1
ATOM 852 C CA . LEU A 1 114 ? -14.775 4.583 11.606 1.00 98.12 114 LEU A CA 1
ATOM 853 C C . LEU A 1 114 ? -13.363 5.072 11.935 1.00 98.12 114 LEU A C 1
ATOM 855 O O . LEU A 1 114 ? -12.882 6.066 11.386 1.00 98.12 114 LEU A O 1
ATOM 859 N N . TYR A 1 115 ? -12.661 4.341 12.803 1.00 98.31 115 TYR A N 1
ATOM 860 C CA . TYR A 1 115 ? -11.265 4.647 13.099 1.00 98.31 115 TYR A CA 1
ATOM 861 C C . TYR A 1 115 ? -10.381 4.364 11.876 1.00 98.31 115 TYR A C 1
ATOM 863 O O . TYR A 1 115 ? -10.328 3.243 11.362 1.00 98.31 115 TYR A O 1
ATOM 871 N N . ALA A 1 116 ? -9.633 5.377 11.445 1.00 98.12 116 ALA A N 1
ATOM 872 C CA . ALA A 1 116 ? -8.666 5.271 10.364 1.00 98.12 116 ALA A CA 1
ATOM 873 C C . ALA A 1 116 ? -7.398 6.059 10.697 1.00 98.12 116 ALA A C 1
ATOM 875 O O . ALA A 1 116 ? -7.450 7.255 10.995 1.00 98.12 116 ALA A O 1
ATOM 876 N N . ARG A 1 117 ? -6.243 5.397 10.598 1.00 97.94 117 ARG A N 1
ATOM 877 C CA . ARG A 1 117 ? -4.931 6.026 10.755 1.00 97.94 117 ARG A CA 1
ATOM 878 C C . ARG A 1 117 ? -4.021 5.682 9.584 1.00 97.94 117 ARG A C 1
ATOM 880 O O . ARG A 1 117 ? -3.713 4.520 9.350 1.00 97.94 117 ARG A O 1
ATOM 887 N N . SER A 1 118 ? -3.561 6.704 8.874 1.00 98.19 118 SER A N 1
ATOM 888 C CA . SER A 1 118 ? -2.577 6.575 7.798 1.00 98.19 118 SER A CA 1
ATOM 889 C C . SER A 1 118 ? -1.184 6.993 8.267 1.00 98.19 118 SER A C 1
ATOM 891 O O . SER A 1 118 ? -1.022 8.089 8.803 1.00 98.19 118 SER A O 1
ATOM 893 N N . ILE A 1 119 ? -0.189 6.145 8.016 1.00 98.12 119 ILE A N 1
ATOM 894 C CA . ILE A 1 119 ? 1.233 6.371 8.299 1.00 98.12 119 ILE A CA 1
ATOM 895 C C . ILE A 1 119 ? 1.987 6.407 6.968 1.00 98.12 119 ILE A C 1
ATOM 897 O O . ILE A 1 119 ? 1.794 5.543 6.103 1.00 98.12 119 ILE A O 1
ATOM 901 N N . PHE A 1 120 ? 2.824 7.430 6.790 1.00 96.81 120 PHE A N 1
ATOM 902 C CA . PHE A 1 120 ? 3.584 7.633 5.562 1.00 96.81 120 PHE A CA 1
ATOM 903 C C . PHE A 1 120 ? 5.074 7.412 5.787 1.00 96.81 120 PHE A C 1
ATOM 905 O O . PHE A 1 120 ? 5.701 8.162 6.526 1.00 96.81 120 PHE A O 1
ATOM 912 N N . GLY A 1 121 ? 5.655 6.449 5.075 1.00 96.12 121 GLY A N 1
ATOM 913 C CA . GLY A 1 121 ? 7.088 6.192 5.138 1.00 96.12 121 GLY A CA 1
ATOM 914 C C . GLY A 1 121 ? 7.523 4.947 4.378 1.00 96.12 121 GLY A C 1
ATOM 915 O O . GLY A 1 121 ? 6.744 4.349 3.629 1.00 96.12 121 GLY A O 1
ATOM 916 N N . ASP A 1 122 ? 8.795 4.595 4.542 1.00 96.44 122 ASP A N 1
ATOM 917 C CA . ASP A 1 122 ? 9.350 3.353 4.016 1.00 96.44 122 ASP A CA 1
ATOM 918 C C . ASP A 1 122 ? 8.949 2.190 4.927 1.00 96.44 122 ASP A C 1
ATOM 920 O O . ASP A 1 122 ? 9.469 2.047 6.027 1.00 96.44 122 ASP A O 1
ATOM 924 N N . ALA A 1 123 ? 8.026 1.343 4.472 1.00 97.62 123 ALA A N 1
ATOM 925 C CA . ALA A 1 123 ? 7.552 0.220 5.276 1.00 97.62 123 ALA A CA 1
ATOM 926 C C . ALA A 1 123 ? 8.642 -0.839 5.539 1.00 97.62 123 ALA A C 1
ATOM 928 O O . ALA A 1 123 ? 8.480 -1.675 6.428 1.00 97.62 123 ALA A O 1
ATOM 929 N N . PHE A 1 124 ? 9.753 -0.810 4.795 1.00 97.69 124 PHE A N 1
ATOM 930 C CA . PHE A 1 124 ? 10.903 -1.666 5.074 1.00 97.69 124 PHE A CA 1
ATOM 931 C C . PHE A 1 124 ? 11.691 -1.214 6.305 1.00 97.69 124 PHE A C 1
ATOM 933 O O . PHE A 1 124 ? 12.398 -2.030 6.894 1.00 97.69 124 PHE A O 1
ATOM 940 N N . SER A 1 125 ? 11.556 0.048 6.711 1.00 97.44 125 SER A N 1
ATOM 941 C CA . SER A 1 125 ? 12.333 0.639 7.794 1.00 97.44 125 SER A CA 1
ATOM 942 C C . SER A 1 125 ? 11.860 0.159 9.170 1.00 97.44 125 SER A C 1
ATOM 944 O O . SER A 1 125 ? 10.697 -0.214 9.344 1.00 97.44 125 SER A O 1
ATOM 946 N N . ASP A 1 126 ? 12.773 0.138 10.143 1.00 97.00 126 ASP A N 1
ATOM 947 C CA . ASP A 1 126 ? 12.428 -0.196 11.529 1.00 97.00 126 ASP A CA 1
ATOM 948 C C . ASP A 1 126 ? 11.592 0.914 12.164 1.00 97.00 126 ASP A C 1
ATOM 950 O O . ASP A 1 126 ? 10.639 0.627 12.880 1.00 97.00 126 ASP A O 1
ATOM 954 N N . GLU A 1 127 ? 11.873 2.167 11.810 1.00 97.06 127 GLU A N 1
ATOM 955 C CA . GLU A 1 127 ? 11.193 3.347 12.340 1.00 97.06 127 GLU A CA 1
ATOM 956 C C . GLU A 1 127 ? 9.689 3.322 12.041 1.00 97.06 127 GLU A C 1
ATOM 958 O O . GLU A 1 127 ? 8.877 3.621 12.911 1.00 97.06 127 GLU A O 1
ATOM 963 N N . ILE A 1 128 ? 9.294 2.919 10.828 1.00 98.12 128 ILE A N 1
ATOM 964 C CA . ILE A 1 128 ? 7.874 2.819 10.460 1.00 98.12 128 ILE A CA 1
ATOM 965 C C . ILE A 1 128 ? 7.197 1.625 11.131 1.00 98.12 128 ILE A C 1
ATOM 967 O O . ILE A 1 128 ? 6.016 1.703 11.474 1.00 98.12 128 ILE A O 1
ATOM 971 N N . LYS A 1 129 ? 7.923 0.524 11.342 1.00 98.38 129 LYS A N 1
ATOM 972 C CA . LYS A 1 129 ? 7.397 -0.611 12.108 1.00 98.38 129 LYS A CA 1
ATOM 973 C C . LYS A 1 129 ? 7.157 -0.213 13.567 1.00 98.38 129 LYS A C 1
ATOM 975 O O . LYS A 1 129 ? 6.103 -0.537 14.112 1.00 98.38 129 LYS A O 1
ATOM 980 N N . ASP A 1 130 ? 8.082 0.536 14.160 1.00 98.12 130 ASP A N 1
ATOM 981 C CA . ASP A 1 130 ? 7.965 1.040 15.529 1.00 98.12 130 ASP A CA 1
ATOM 982 C C . ASP A 1 130 ? 6.832 2.063 15.669 1.00 98.12 130 ASP A C 1
ATOM 984 O O . ASP A 1 130 ? 6.009 1.923 16.573 1.00 98.12 130 ASP A O 1
ATOM 988 N N . GLU A 1 131 ? 6.694 3.008 14.731 1.00 98.50 131 GLU A N 1
ATOM 989 C CA . GLU A 1 131 ? 5.568 3.957 14.717 1.00 98.50 131 GLU A CA 1
ATOM 990 C C . GLU A 1 131 ? 4.216 3.222 14.672 1.00 98.50 131 GLU A C 1
ATOM 992 O O . GLU A 1 131 ? 3.275 3.577 15.387 1.00 98.50 131 GLU A O 1
ATOM 997 N N . VAL A 1 132 ? 4.104 2.160 13.866 1.00 98.69 132 VAL A N 1
ATOM 998 C CA . VAL A 1 132 ? 2.892 1.329 13.834 1.00 98.69 132 VAL A CA 1
ATOM 999 C C . VAL A 1 132 ? 2.646 0.667 15.187 1.00 98.69 132 VAL A C 1
ATOM 1001 O O . VAL A 1 132 ? 1.521 0.718 15.682 1.00 98.69 132 VAL A O 1
ATOM 1004 N N . VAL A 1 133 ? 3.667 0.071 15.807 1.00 98.44 133 VAL A N 1
ATOM 1005 C CA . VAL A 1 133 ? 3.535 -0.555 17.131 1.00 98.44 133 VAL A CA 1
ATOM 1006 C C . VAL A 1 133 ? 3.076 0.458 18.181 1.00 98.44 133 VAL A C 1
ATOM 1008 O O . VAL A 1 133 ? 2.197 0.146 18.986 1.00 98.44 133 VAL A O 1
ATOM 1011 N N . GLU A 1 134 ? 3.612 1.676 18.168 1.00 98.19 134 GLU A N 1
ATOM 1012 C CA . GLU A 1 134 ? 3.194 2.750 19.074 1.00 98.19 134 GLU A CA 1
ATOM 1013 C C . GLU A 1 134 ? 1.735 3.164 18.853 1.00 98.19 134 GLU A C 1
ATOM 1015 O O . GLU A 1 134 ? 0.972 3.310 19.814 1.00 98.19 134 GLU A O 1
ATOM 1020 N N . VAL A 1 135 ? 1.307 3.303 17.596 1.00 98.00 135 VAL A N 1
ATOM 1021 C CA . VAL A 1 135 ? -0.092 3.599 17.252 1.00 98.00 135 VAL A CA 1
ATOM 1022 C C . VAL A 1 135 ? -1.024 2.499 17.758 1.00 98.00 135 VAL A C 1
ATOM 1024 O O . VAL A 1 135 ? -2.049 2.795 18.373 1.00 98.00 135 VAL A O 1
ATOM 1027 N N . LEU A 1 136 ? -0.662 1.232 17.562 1.00 97.62 136 LEU A N 1
ATOM 1028 C CA . LEU A 1 136 ? -1.467 0.102 18.023 1.00 97.62 136 LEU A CA 1
ATOM 1029 C C . LEU A 1 136 ? -1.539 0.044 19.554 1.00 97.62 136 LEU A C 1
ATOM 1031 O O . LEU A 1 136 ? -2.629 -0.106 20.107 1.00 97.62 136 LEU A O 1
ATOM 1035 N N . LYS A 1 137 ? -0.411 0.231 20.252 1.00 96.75 137 LYS A N 1
ATOM 1036 C CA . LYS A 1 137 ? -0.358 0.250 21.724 1.00 96.75 137 LYS A CA 1
ATOM 1037 C C . LYS A 1 137 ? -1.157 1.410 22.313 1.00 96.75 137 LYS A C 1
ATOM 1039 O O . LYS A 1 137 ? -1.956 1.194 23.219 1.00 96.75 137 LYS A O 1
ATOM 1044 N N . SER A 1 138 ? -0.983 2.622 21.789 1.00 95.62 138 SER A N 1
ATOM 1045 C CA . SER A 1 138 ? -1.707 3.810 22.267 1.00 95.62 138 SER A CA 1
ATOM 1046 C C . SER A 1 138 ? -3.215 3.728 22.014 1.00 95.62 138 SER A C 1
ATOM 1048 O O . SER A 1 138 ? -3.997 4.231 22.817 1.00 95.62 138 SER A O 1
ATOM 1050 N N . GLY A 1 139 ? -3.632 3.045 20.944 1.00 92.50 139 GLY A N 1
ATOM 1051 C CA . GLY A 1 139 ? -5.033 2.735 20.665 1.00 92.50 139 GLY A CA 1
ATOM 1052 C C . GLY A 1 139 ? -5.583 1.509 21.403 1.00 92.50 139 GLY A C 1
ATOM 1053 O O . GLY A 1 139 ? -6.753 1.187 21.209 1.00 92.50 139 GLY A O 1
ATOM 1054 N N . ASN A 1 140 ? -4.768 0.802 22.199 1.00 94.50 140 ASN A N 1
ATOM 1055 C CA . ASN A 1 140 ? -5.087 -0.515 22.768 1.00 94.50 140 ASN A CA 1
ATOM 1056 C C . ASN A 1 140 ? -5.663 -1.493 21.716 1.00 94.50 140 ASN A C 1
ATOM 1058 O O . ASN A 1 140 ? -6.621 -2.229 21.962 1.00 94.50 140 ASN A O 1
ATOM 1062 N N . MET A 1 141 ? -5.107 -1.452 20.502 1.00 95.88 141 MET A N 1
ATOM 1063 C CA . MET A 1 141 ? -5.589 -2.198 19.344 1.00 95.88 141 MET A CA 1
ATOM 1064 C C . MET A 1 141 ? -4.874 -3.542 19.239 1.00 95.88 141 MET A C 1
ATOM 1066 O O . MET A 1 141 ? -3.711 -3.617 18.844 1.00 95.88 141 MET A O 1
ATOM 1070 N N . LYS A 1 142 ? -5.600 -4.625 19.517 1.00 96.38 142 LYS A N 1
ATOM 1071 C CA . LYS A 1 142 ? -5.167 -5.978 19.158 1.00 96.38 142 LYS A CA 1
ATOM 1072 C C . LYS A 1 142 ? -5.574 -6.263 17.718 1.00 96.38 142 LYS A C 1
ATOM 1074 O O . LYS A 1 142 ? -6.765 -6.244 17.424 1.00 96.38 142 LYS A O 1
ATOM 1079 N N . LEU A 1 143 ? -4.603 -6.501 16.840 1.00 97.81 143 LEU A N 1
ATOM 1080 C CA . LEU A 1 143 ? -4.862 -6.795 15.432 1.00 97.81 143 LEU A CA 1
ATOM 1081 C C . LEU A 1 143 ? -5.507 -8.174 15.252 1.00 97.81 143 LEU A C 1
ATOM 1083 O O . LEU A 1 143 ? -5.041 -9.158 15.821 1.00 97.81 143 LEU A O 1
ATOM 1087 N N . ASP A 1 144 ? -6.530 -8.230 14.401 1.00 97.44 144 ASP A N 1
ATOM 1088 C CA . ASP A 1 144 ? -7.159 -9.476 13.944 1.00 97.44 144 ASP A CA 1
ATOM 1089 C C . ASP A 1 144 ? -6.656 -9.880 12.551 1.00 97.44 144 ASP A C 1
ATOM 1091 O O . ASP A 1 144 ? -6.706 -11.048 12.171 1.00 97.44 144 ASP A O 1
ATOM 1095 N N . LEU A 1 145 ? -6.195 -8.899 11.766 1.00 98.56 145 LEU A N 1
ATOM 1096 C CA . LEU A 1 145 ? -5.731 -9.096 10.398 1.00 98.56 145 LEU A CA 1
ATOM 1097 C C . LEU A 1 145 ? -4.565 -8.159 10.070 1.00 98.56 145 LEU A C 1
ATOM 1099 O O . LEU A 1 145 ? -4.630 -6.949 10.297 1.00 98.56 145 LEU A O 1
ATOM 1103 N N . VAL A 1 146 ? -3.536 -8.730 9.447 1.00 98.75 146 VAL A N 1
ATOM 1104 C CA . VAL A 1 146 ? -2.446 -7.999 8.795 1.00 98.75 146 VAL A CA 1
ATOM 1105 C C . VAL A 1 146 ? -2.482 -8.315 7.305 1.00 98.75 146 VAL A C 1
ATOM 1107 O O . VAL A 1 146 ? -2.372 -9.473 6.908 1.00 98.75 146 VAL A O 1
ATOM 1110 N N . VAL A 1 147 ? -2.617 -7.287 6.471 1.00 98.88 147 VAL A N 1
ATOM 1111 C CA . VAL A 1 147 ? -2.537 -7.395 5.011 1.00 98.88 147 VAL A CA 1
ATOM 1112 C C . VAL A 1 147 ? -1.183 -6.869 4.552 1.00 98.88 147 VAL A C 1
ATOM 1114 O O . VAL A 1 147 ? -0.902 -5.680 4.698 1.00 98.88 147 VAL A O 1
ATOM 1117 N N . TYR A 1 148 ? -0.356 -7.734 3.963 1.00 98.75 148 TYR A N 1
ATOM 1118 C CA . TYR A 1 148 ? 0.923 -7.354 3.358 1.00 98.75 148 TYR A CA 1
ATOM 1119 C C . TYR A 1 148 ? 0.766 -7.226 1.837 1.00 98.75 148 TYR A C 1
ATOM 1121 O O . TYR A 1 148 ? 0.829 -8.206 1.101 1.00 98.75 148 TYR A O 1
ATOM 1129 N N . SER A 1 149 ? 0.510 -6.006 1.365 1.00 98.38 149 SER A N 1
ATOM 1130 C CA . SER A 1 149 ? 0.242 -5.675 -0.042 1.00 98.38 149 SER A CA 1
ATOM 1131 C C . SER A 1 149 ? 1.261 -4.664 -0.579 1.00 98.38 149 SER A C 1
ATOM 1133 O O . SER A 1 149 ? 0.913 -3.672 -1.229 1.00 98.38 149 SER A O 1
ATOM 1135 N N . LEU A 1 150 ? 2.538 -4.896 -0.288 1.00 96.81 150 LEU A N 1
ATOM 1136 C CA . LEU A 1 150 ? 3.617 -4.009 -0.695 1.00 96.81 150 LEU A CA 1
ATOM 1137 C C . LEU A 1 150 ? 4.134 -4.365 -2.095 1.00 96.81 150 LEU A C 1
ATOM 1139 O O . LEU A 1 150 ? 4.400 -5.522 -2.403 1.00 96.81 150 LEU A O 1
ATOM 1143 N N . ALA A 1 151 ? 4.306 -3.344 -2.933 1.00 95.50 151 ALA A N 1
ATOM 1144 C CA . ALA A 1 151 ? 4.987 -3.448 -4.217 1.00 95.50 151 ALA A CA 1
ATOM 1145 C C . ALA A 1 151 ? 6.066 -2.367 -4.298 1.00 95.50 151 ALA A C 1
ATOM 1147 O O . ALA A 1 151 ? 5.766 -1.172 -4.238 1.00 95.50 151 ALA A O 1
ATOM 1148 N N . ALA A 1 152 ? 7.324 -2.784 -4.432 1.00 94.94 152 ALA A N 1
ATOM 1149 C CA . ALA A 1 152 ? 8.465 -1.882 -4.481 1.00 94.94 152 ALA A CA 1
ATOM 1150 C C . ALA A 1 152 ? 9.494 -2.337 -5.519 1.00 94.94 152 ALA A C 1
ATOM 1152 O O . ALA A 1 152 ? 9.708 -3.524 -5.742 1.00 94.94 152 ALA A O 1
ATOM 1153 N N . SER A 1 153 ? 10.169 -1.373 -6.145 1.00 95.19 153 SER A N 1
ATOM 1154 C CA . SER A 1 153 ? 11.292 -1.646 -7.051 1.00 95.19 153 SER A CA 1
ATOM 1155 C C . SER A 1 153 ? 12.603 -1.897 -6.309 1.00 95.19 153 SER A C 1
ATOM 1157 O O . SER A 1 153 ? 13.578 -2.355 -6.900 1.00 95.19 153 SER A O 1
ATOM 1159 N N . SER A 1 154 ? 12.669 -1.523 -5.034 1.00 96.56 154 SER A N 1
ATOM 1160 C CA . SER A 1 154 ? 13.881 -1.588 -4.229 1.00 96.56 154 SER A CA 1
ATOM 1161 C C . SER A 1 154 ? 13.557 -1.645 -2.748 1.00 96.56 154 SER A C 1
ATOM 1163 O O . SER A 1 154 ? 12.534 -1.114 -2.322 1.00 96.56 154 SER A O 1
ATOM 1165 N N . ARG A 1 155 ? 14.487 -2.203 -1.980 1.00 97.06 155 ARG A N 1
ATOM 1166 C CA . ARG A 1 155 ? 14.445 -2.282 -0.524 1.00 97.06 155 ARG A CA 1
ATOM 1167 C C . ARG A 1 155 ? 15.784 -1.824 0.028 1.00 97.06 155 ARG A C 1
ATOM 1169 O O . ARG A 1 155 ? 16.823 -2.331 -0.396 1.00 97.06 155 ARG A O 1
ATOM 1176 N N . LYS A 1 156 ? 15.749 -0.883 0.968 1.00 96.25 156 LYS A N 1
ATOM 1177 C CA . LYS A 1 156 ? 16.903 -0.541 1.797 1.00 96.25 156 LYS A CA 1
ATOM 1178 C C . LYS A 1 156 ? 16.878 -1.448 3.025 1.00 96.25 156 LYS A C 1
ATOM 1180 O O . LYS A 1 156 ? 15.857 -1.523 3.699 1.00 96.25 156 LYS A O 1
ATOM 1185 N N . ILE A 1 157 ? 17.969 -2.157 3.286 1.00 93.88 157 ILE A N 1
ATOM 1186 C CA . ILE A 1 157 ? 18.080 -3.044 4.444 1.00 93.88 157 ILE A CA 1
ATOM 1187 C C . ILE A 1 157 ? 18.325 -2.193 5.699 1.00 93.88 157 ILE A C 1
ATOM 1189 O O . ILE A 1 157 ? 19.285 -1.409 5.715 1.00 93.88 157 ILE A O 1
ATOM 1193 N N . PRO A 1 158 ? 17.474 -2.309 6.736 1.00 87.00 158 PRO A N 1
ATOM 1194 C CA . PRO A 1 158 ? 17.699 -1.637 8.012 1.00 87.00 158 PRO A CA 1
ATOM 1195 C C . PRO A 1 158 ? 19.045 -2.033 8.637 1.00 87.00 158 PRO A C 1
ATOM 1197 O O . PRO A 1 158 ? 19.542 -3.139 8.433 1.00 87.00 158 PRO A O 1
ATOM 1200 N N . GLY A 1 159 ? 19.678 -1.108 9.359 1.00 88.44 159 GLY A N 1
ATOM 1201 C CA . GLY A 1 159 ? 20.984 -1.313 10.000 1.00 88.44 159 GLY A CA 1
ATOM 1202 C C . GLY A 1 159 ? 22.195 -1.249 9.058 1.00 88.44 159 GLY A C 1
ATOM 1203 O O . GLY A 1 159 ? 23.159 -0.556 9.370 1.00 88.44 159 GLY A O 1
ATOM 1204 N N . THR A 1 160 ? 22.160 -1.909 7.893 1.00 93.50 160 THR A N 1
ATOM 1205 C CA . THR A 1 160 ? 23.306 -1.924 6.955 1.00 93.50 160 THR A CA 1
ATOM 1206 C C . THR A 1 160 ? 23.260 -0.798 5.924 1.00 93.50 160 THR A C 1
ATOM 1208 O O . THR A 1 160 ? 24.296 -0.364 5.426 1.00 93.50 160 THR A O 1
ATOM 1211 N N . GLY A 1 161 ? 22.060 -0.329 5.569 1.00 91.56 161 GLY A N 1
ATOM 1212 C CA . GLY A 1 161 ? 21.854 0.668 4.519 1.00 91.56 161 GLY A CA 1
ATOM 1213 C C . GLY A 1 161 ? 22.053 0.146 3.092 1.00 91.56 161 GLY A C 1
ATOM 1214 O O . GLY A 1 161 ? 21.893 0.925 2.150 1.00 91.56 161 GLY A O 1
ATOM 1215 N N . GLU A 1 162 ? 22.356 -1.145 2.916 1.00 95.62 162 GLU A N 1
ATOM 1216 C CA . GLU A 1 162 ? 22.470 -1.788 1.605 1.00 95.62 162 GLU A CA 1
ATOM 1217 C C . GLU A 1 162 ? 21.135 -1.703 0.850 1.00 95.62 162 GLU A C 1
ATOM 1219 O O . GLU A 1 162 ? 20.065 -1.889 1.431 1.00 95.62 162 GLU A O 1
ATOM 1224 N N . ILE A 1 163 ? 21.180 -1.412 -0.454 1.00 96.94 163 ILE A N 1
ATOM 1225 C CA . ILE A 1 163 ? 19.978 -1.272 -1.285 1.00 96.94 163 ILE A CA 1
ATOM 1226 C C . ILE A 1 163 ? 19.927 -2.399 -2.308 1.00 96.94 163 ILE A C 1
ATOM 1228 O O . ILE A 1 163 ? 20.689 -2.406 -3.278 1.00 96.94 163 ILE A O 1
ATOM 1232 N N . PHE A 1 164 ? 18.949 -3.286 -2.150 1.00 97.56 164 PHE A N 1
ATOM 1233 C CA . PHE A 1 164 ? 18.587 -4.265 -3.168 1.00 97.56 164 PHE A CA 1
ATOM 1234 C C . PHE A 1 164 ? 17.587 -3.657 -4.146 1.00 97.56 164 PHE A C 1
ATOM 1236 O O . PHE A 1 164 ? 16.706 -2.879 -3.769 1.00 97.56 164 PHE A O 1
ATOM 1243 N N . ARG A 1 165 ? 17.715 -4.019 -5.423 1.00 97.38 165 ARG A N 1
ATOM 1244 C CA . ARG A 1 165 ? 16.778 -3.635 -6.482 1.00 97.38 165 ARG A CA 1
ATOM 1245 C C . ARG A 1 165 ? 16.169 -4.890 -7.084 1.00 97.38 165 ARG A C 1
ATOM 1247 O O . ARG A 1 165 ? 16.887 -5.841 -7.377 1.00 97.38 165 ARG A O 1
ATOM 1254 N N . GLY A 1 166 ? 14.853 -4.877 -7.247 1.00 93.88 166 GLY A N 1
ATOM 1255 C CA . GLY A 1 166 ? 14.137 -5.924 -7.953 1.00 93.88 166 GLY A CA 1
ATOM 1256 C C . GLY A 1 166 ? 14.365 -5.810 -9.455 1.00 93.88 166 GLY A C 1
ATOM 1257 O O . GLY A 1 166 ? 14.586 -4.721 -9.991 1.00 93.88 166 GLY A O 1
ATOM 1258 N N . SER A 1 167 ? 14.277 -6.943 -10.138 1.00 93.94 167 SER A N 1
ATOM 1259 C CA . SER A 1 167 ? 14.299 -7.020 -11.592 1.00 93.94 167 SER A CA 1
ATOM 1260 C C . SER A 1 167 ? 13.154 -7.915 -12.063 1.00 93.94 167 SER A C 1
ATOM 1262 O O . SER A 1 167 ? 12.719 -8.817 -11.348 1.00 93.94 167 SER A O 1
ATOM 1264 N N . ILE A 1 168 ? 12.640 -7.646 -13.261 1.00 95.38 168 ILE A N 1
ATOM 1265 C CA . ILE A 1 168 ? 11.640 -8.492 -13.916 1.00 95.38 168 ILE A CA 1
ATOM 1266 C C . ILE A 1 168 ? 12.304 -9.028 -15.180 1.00 95.38 168 ILE A C 1
ATOM 1268 O O . ILE A 1 168 ? 12.320 -8.362 -16.216 1.00 95.38 168 ILE A O 1
ATOM 1272 N N . ARG A 1 169 ? 12.934 -10.196 -15.056 1.00 96.00 169 ARG A N 1
ATOM 1273 C CA . ARG A 1 169 ? 13.689 -10.877 -16.115 1.00 96.00 169 ARG A CA 1
ATOM 1274 C C . ARG A 1 169 ? 13.437 -12.389 -16.045 1.00 96.00 169 ARG A C 1
ATOM 1276 O O . ARG A 1 169 ? 13.205 -12.898 -14.948 1.00 96.00 169 ARG A O 1
ATOM 1283 N N . PRO A 1 170 ? 13.448 -13.112 -17.179 1.00 97.62 170 PRO A N 1
ATOM 1284 C CA . PRO A 1 170 ? 13.332 -14.570 -17.181 1.00 97.62 170 PRO A CA 1
ATOM 1285 C C . PRO A 1 170 ? 14.566 -15.227 -16.546 1.00 97.62 170 PRO A C 1
ATOM 1287 O O . PRO A 1 170 ? 15.625 -14.617 -16.481 1.00 97.62 170 PRO A O 1
ATOM 1290 N N . ILE A 1 171 ? 14.464 -16.485 -16.113 1.00 97.75 171 ILE A N 1
ATOM 1291 C CA . ILE A 1 171 ? 15.613 -17.267 -15.626 1.00 97.75 171 ILE A CA 1
ATOM 1292 C C . ILE A 1 171 ? 16.050 -18.254 -16.714 1.00 97.75 171 ILE A C 1
ATOM 1294 O O . ILE A 1 171 ? 15.221 -18.888 -17.370 1.00 97.75 171 ILE A O 1
ATOM 1298 N N . GLY A 1 172 ? 17.363 -18.387 -16.907 1.00 97.12 172 GLY A N 1
ATOM 1299 C CA . GLY A 1 172 ? 17.983 -19.381 -17.787 1.00 97.12 172 GLY A CA 1
ATOM 1300 C C . GLY A 1 172 ? 18.004 -19.008 -19.272 1.00 97.12 172 GLY A C 1
ATOM 1301 O O . GLY A 1 172 ? 19.069 -19.036 -19.879 1.00 97.12 172 GLY A O 1
ATOM 1302 N N . ARG A 1 173 ? 16.864 -18.636 -19.866 1.00 97.06 173 ARG A N 1
ATOM 1303 C CA . ARG A 1 173 ? 16.771 -18.282 -21.298 1.00 97.06 173 ARG A CA 1
ATOM 1304 C C . ARG A 1 173 ? 16.068 -16.954 -21.533 1.00 97.06 173 ARG A C 1
ATOM 1306 O O . ARG A 1 173 ? 15.243 -16.539 -20.722 1.00 97.06 173 ARG A O 1
ATOM 1313 N N . SER A 1 174 ? 16.395 -16.305 -22.647 1.00 97.81 174 SER A N 1
ATOM 1314 C CA . SER A 1 174 ? 15.725 -15.075 -23.056 1.00 97.81 174 SER A CA 1
ATOM 1315 C C . SER A 1 174 ? 14.237 -15.324 -23.314 1.00 97.81 174 SER A C 1
ATOM 1317 O O . SER A 1 174 ? 13.805 -16.430 -23.655 1.00 97.81 174 SER A O 1
ATOM 1319 N N . TYR A 1 175 ? 13.438 -14.281 -23.113 1.00 97.81 175 TYR A N 1
ATOM 1320 C CA . TYR A 1 175 ? 12.001 -14.301 -23.361 1.00 97.81 175 TYR A CA 1
ATOM 1321 C C . TYR A 1 175 ? 11.646 -13.193 -24.338 1.00 97.81 175 TYR A C 1
ATOM 1323 O O . TYR A 1 175 ? 11.908 -12.024 -24.059 1.00 97.81 175 TYR A O 1
ATOM 1331 N N . SER A 1 176 ? 11.008 -13.554 -25.451 1.00 97.75 176 SER A N 1
ATOM 1332 C CA . SER A 1 176 ? 10.495 -12.593 -26.423 1.00 97.75 176 SER A CA 1
ATOM 1333 C C . SER A 1 176 ? 8.998 -12.778 -26.635 1.00 97.75 176 SER A C 1
ATOM 1335 O O . SER A 1 176 ? 8.518 -13.901 -26.769 1.00 97.75 176 SER A O 1
ATOM 1337 N N . SER A 1 177 ? 8.250 -11.677 -26.681 1.00 96.88 177 SER A N 1
ATOM 1338 C CA . SER A 1 177 ? 6.802 -11.710 -26.896 1.00 96.88 177 SER A CA 1
ATOM 1339 C C . SER A 1 177 ? 6.277 -10.409 -27.495 1.00 96.88 177 SER A C 1
ATOM 1341 O O . SER A 1 177 ? 6.958 -9.381 -27.491 1.00 96.88 177 SER A O 1
ATOM 1343 N N . LYS A 1 178 ? 5.049 -10.458 -28.016 1.00 97.44 178 LYS A N 1
ATOM 1344 C CA . LYS A 1 178 ? 4.309 -9.268 -28.438 1.00 97.44 178 LYS A CA 1
ATOM 1345 C C . LYS A 1 178 ? 3.866 -8.484 -27.201 1.00 97.44 178 LYS A C 1
ATOM 1347 O O . LYS A 1 178 ? 3.365 -9.059 -26.241 1.00 97.44 178 LYS A O 1
ATOM 1352 N N . SER A 1 179 ? 4.002 -7.166 -27.252 1.00 94.88 179 SER A N 1
ATOM 1353 C CA . SER A 1 179 ? 3.529 -6.235 -26.228 1.00 94.88 179 SER A CA 1
ATOM 1354 C C . SER A 1 179 ? 2.885 -5.022 -26.878 1.00 94.88 179 SER A C 1
ATOM 1356 O O . SER A 1 179 ? 3.325 -4.572 -27.935 1.00 94.88 179 SER A O 1
ATOM 1358 N N . LEU A 1 180 ? 1.874 -4.461 -26.219 1.00 92.94 180 LEU A N 1
ATOM 1359 C CA . LEU A 1 180 ? 1.305 -3.172 -26.591 1.00 92.94 180 LEU A CA 1
ATOM 1360 C C . LEU A 1 180 ? 2.189 -2.046 -26.044 1.00 92.94 180 LEU A C 1
ATOM 1362 O O . LEU A 1 180 ? 2.503 -2.016 -24.854 1.00 92.94 180 LEU A O 1
ATOM 1366 N N . ASP A 1 181 ? 2.598 -1.123 -26.907 1.00 88.94 181 ASP A N 1
ATOM 1367 C CA . ASP A 1 181 ? 3.200 0.141 -26.502 1.00 88.94 181 ASP A CA 1
ATOM 1368 C C . ASP A 1 181 ? 2.094 1.186 -26.323 1.00 88.94 181 ASP A C 1
ATOM 1370 O O . ASP A 1 181 ? 1.515 1.650 -27.299 1.00 88.94 181 ASP A O 1
ATOM 1374 N N . ALA A 1 182 ? 1.791 1.551 -25.077 1.00 85.00 182 ALA A N 1
ATOM 1375 C CA . ALA A 1 182 ? 0.692 2.468 -24.770 1.00 85.00 182 ALA A CA 1
ATOM 1376 C C . ALA A 1 182 ? 0.909 3.907 -25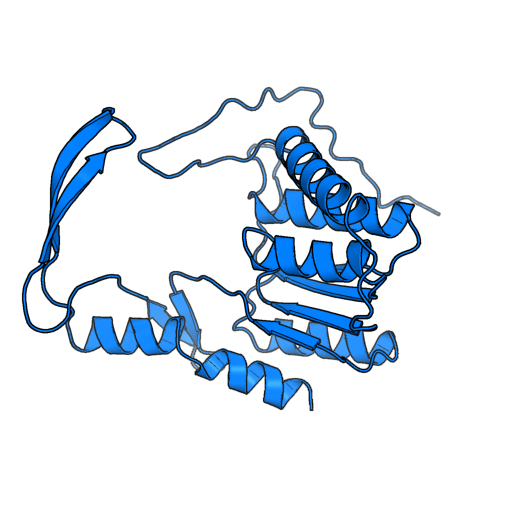.278 1.00 85.00 182 ALA A C 1
ATOM 1378 O O . ALA A 1 182 ? -0.053 4.656 -25.371 1.00 85.00 182 ALA A O 1
ATOM 1379 N N . GLY A 1 183 ? 2.148 4.311 -25.588 1.00 83.81 183 GLY A N 1
ATOM 1380 C CA . GLY A 1 183 ? 2.432 5.654 -26.101 1.00 83.81 183 GLY A CA 1
ATOM 1381 C C . GLY A 1 183 ? 2.239 5.771 -27.612 1.00 83.81 183 GLY A C 1
ATOM 1382 O O . GLY A 1 183 ? 1.936 6.850 -28.109 1.00 83.81 183 GLY A O 1
ATOM 1383 N N . THR A 1 184 ? 2.427 4.670 -28.342 1.00 88.81 184 THR A N 1
ATOM 1384 C CA . THR A 1 184 ? 2.277 4.628 -29.809 1.00 88.81 184 THR A CA 1
ATOM 1385 C C . THR A 1 184 ? 1.066 3.830 -30.280 1.00 88.81 184 THR A C 1
ATOM 1387 O O . THR A 1 184 ? 0.794 3.818 -31.476 1.00 88.81 184 THR A O 1
ATOM 1390 N N . GLU A 1 185 ? 0.385 3.140 -29.362 1.00 91.00 185 GLU A N 1
ATOM 1391 C CA . GLU A 1 185 ? -0.751 2.244 -29.611 1.00 91.00 185 GLU A CA 1
ATOM 1392 C C . GLU A 1 185 ? -0.430 1.099 -30.587 1.00 91.00 185 GLU A C 1
ATOM 1394 O O . GLU A 1 185 ? -1.305 0.522 -31.230 1.00 91.00 185 GLU A O 1
ATOM 1399 N N . LYS A 1 186 ? 0.853 0.733 -30.696 1.00 94.81 186 LYS A N 1
ATOM 1400 C CA . LYS A 1 186 ? 1.334 -0.312 -31.606 1.00 94.81 186 LYS A CA 1
ATOM 1401 C C . LYS A 1 186 ? 1.729 -1.573 -30.857 1.00 94.81 186 LYS A C 1
ATOM 1403 O O . LYS A 1 186 ? 2.305 -1.532 -29.769 1.00 94.81 186 LYS A O 1
ATOM 1408 N N . ILE A 1 187 ? 1.477 -2.711 -31.497 1.00 96.88 187 ILE A N 1
ATOM 1409 C CA . ILE A 1 187 ? 2.036 -3.997 -31.083 1.00 96.88 187 ILE A CA 1
ATOM 1410 C C . ILE A 1 187 ? 3.507 -4.027 -31.508 1.00 96.88 187 ILE A C 1
ATOM 1412 O O . ILE A 1 187 ? 3.818 -3.872 -32.688 1.00 96.88 187 ILE A O 1
ATOM 1416 N N . LYS A 1 188 ? 4.408 -4.264 -30.556 1.00 95.25 188 LYS A N 1
ATOM 1417 C CA . LYS A 1 188 ? 5.843 -4.456 -30.796 1.00 95.25 188 LYS A CA 1
ATOM 1418 C C . LYS A 1 188 ? 6.316 -5.784 -30.224 1.00 95.25 188 LYS A C 1
ATOM 1420 O O . LYS A 1 188 ? 5.730 -6.296 -29.274 1.00 95.25 188 LYS A O 1
ATOM 1425 N N . MET A 1 189 ? 7.395 -6.324 -30.777 1.00 96.81 189 MET A N 1
ATOM 1426 C CA . MET A 1 189 ? 8.132 -7.400 -30.119 1.00 96.81 189 MET A CA 1
ATOM 1427 C C . MET A 1 189 ? 9.029 -6.800 -29.038 1.00 96.81 189 MET A C 1
ATOM 1429 O O . MET A 1 189 ? 9.747 -5.834 -29.293 1.00 96.81 189 MET A O 1
ATOM 1433 N N . ILE A 1 190 ? 8.985 -7.367 -27.838 1.00 95.12 190 ILE A N 1
ATOM 1434 C CA . ILE A 1 190 ? 9.929 -7.082 -26.756 1.00 95.12 190 ILE A CA 1
ATOM 1435 C C . ILE A 1 190 ? 10.730 -8.343 -26.457 1.00 95.12 190 ILE A C 1
ATOM 1437 O O . ILE A 1 190 ? 10.202 -9.445 -26.597 1.00 95.12 190 ILE A O 1
ATOM 1441 N N . SER A 1 191 ? 11.989 -8.176 -26.058 1.00 96.56 191 SER A N 1
ATOM 1442 C CA . SER A 1 191 ? 12.856 -9.266 -25.615 1.00 96.56 191 SER A CA 1
ATOM 1443 C C . SER A 1 191 ? 13.508 -8.902 -24.288 1.00 96.56 191 SER A C 1
ATOM 1445 O O . SER A 1 191 ? 13.884 -7.748 -24.079 1.00 96.56 191 SER A O 1
ATOM 1447 N N . PHE A 1 192 ? 13.636 -9.884 -23.406 1.00 96.62 192 PHE A N 1
ATOM 1448 C CA . PHE A 1 192 ? 14.309 -9.767 -22.123 1.00 96.62 192 PHE A CA 1
ATOM 1449 C C . PHE A 1 192 ? 15.400 -10.820 -22.028 1.00 96.62 192 PHE A C 1
ATOM 1451 O O . PHE A 1 192 ? 15.138 -12.009 -22.223 1.00 96.62 192 PHE A O 1
ATOM 1458 N N . GLU A 1 193 ? 16.602 -10.374 -21.684 1.00 97.69 193 GLU A N 1
ATOM 1459 C CA . GLU A 1 193 ? 17.711 -11.266 -21.372 1.00 97.69 193 GLU A CA 1
ATOM 1460 C C . GLU A 1 193 ? 17.509 -11.955 -20.015 1.00 97.69 193 GLU A C 1
ATOM 1462 O O . GLU A 1 193 ? 16.841 -11.384 -19.139 1.00 97.69 193 GLU A O 1
ATOM 1467 N N . PRO A 1 194 ? 18.078 -13.162 -19.826 1.00 98.12 194 PRO A N 1
ATOM 1468 C CA . PRO A 1 194 ? 18.055 -13.854 -18.546 1.00 98.12 194 PRO A CA 1
ATOM 1469 C C . PRO A 1 194 ? 18.543 -12.979 -17.386 1.00 98.12 194 PRO A C 1
ATOM 1471 O O . PRO A 1 194 ? 19.465 -12.174 -17.527 1.00 98.12 194 PRO A O 1
ATOM 1474 N N . ALA A 1 195 ? 17.938 -13.173 -16.220 1.00 97.94 195 ALA A N 1
ATOM 1475 C CA . ALA A 1 195 ? 18.371 -12.596 -14.963 1.00 97.94 195 ALA A CA 1
ATOM 1476 C C . ALA A 1 195 ? 19.769 -13.112 -14.596 1.00 97.94 195 ALA A C 1
ATOM 1478 O O . ALA A 1 195 ? 20.060 -14.303 -14.715 1.00 97.94 195 ALA A O 1
ATOM 1479 N N . THR A 1 196 ? 20.616 -12.211 -14.109 1.00 97.88 196 THR A N 1
ATOM 1480 C CA . THR A 1 196 ? 21.856 -12.582 -13.417 1.00 97.88 196 THR A CA 1
ATOM 1481 C C . THR A 1 196 ? 21.562 -13.096 -12.003 1.00 97.88 196 THR A C 1
ATOM 1483 O O . THR A 1 196 ? 20.477 -12.884 -11.463 1.00 97.88 196 THR A O 1
ATOM 1486 N N . GLU A 1 197 ? 22.543 -13.701 -11.334 1.00 97.25 197 GLU A N 1
ATOM 1487 C CA . GLU A 1 197 ? 22.375 -14.110 -9.930 1.00 97.25 197 GLU A CA 1
ATOM 1488 C C . GLU A 1 197 ? 22.059 -12.916 -9.008 1.00 97.25 197 GLU A C 1
ATOM 1490 O O . GLU A 1 197 ? 21.247 -13.006 -8.087 1.00 97.25 197 GLU A O 1
ATOM 1495 N N . ALA A 1 198 ? 22.645 -11.750 -9.300 1.00 96.56 198 ALA A N 1
ATOM 1496 C CA . ALA A 1 198 ? 22.367 -10.513 -8.578 1.00 96.56 198 ALA A CA 1
ATOM 1497 C C . ALA A 1 198 ? 20.922 -10.025 -8.793 1.00 96.56 198 ALA A C 1
ATOM 1499 O O . ALA A 1 198 ? 20.280 -9.580 -7.841 1.00 96.56 198 ALA A O 1
ATOM 1500 N N . ASP A 1 199 ? 20.403 -10.145 -10.018 1.00 97.06 199 ASP A N 1
ATOM 1501 C CA . ASP A 1 199 ? 19.013 -9.827 -10.367 1.00 97.06 199 ASP A CA 1
ATOM 1502 C C . ASP A 1 199 ? 18.023 -10.705 -9.584 1.00 97.06 199 ASP A C 1
ATOM 1504 O O . ASP A 1 199 ? 17.033 -10.193 -9.050 1.00 97.06 199 ASP A O 1
ATOM 1508 N N . ILE A 1 200 ? 18.309 -12.010 -9.487 1.00 97.75 200 ILE A N 1
ATOM 1509 C CA . ILE A 1 200 ? 17.497 -12.991 -8.752 1.00 97.75 200 ILE A CA 1
ATOM 1510 C C . ILE A 1 200 ? 17.540 -12.688 -7.253 1.00 97.75 200 ILE A C 1
ATOM 1512 O O . ILE A 1 200 ? 16.491 -12.519 -6.627 1.00 97.75 200 ILE A O 1
ATOM 1516 N N . LYS A 1 201 ? 18.741 -12.538 -6.677 1.00 97.12 201 LYS A N 1
ATOM 1517 C CA . LYS A 1 201 ? 18.919 -12.177 -5.262 1.00 97.12 201 LYS A CA 1
ATOM 1518 C C . LYS A 1 201 ? 18.201 -10.870 -4.926 1.00 97.12 201 LYS A C 1
ATOM 1520 O O . LYS A 1 201 ? 17.541 -10.784 -3.894 1.00 97.12 201 LYS A O 1
ATOM 1525 N N . GLY A 1 202 ? 18.304 -9.867 -5.796 1.00 97.69 202 GLY A N 1
ATOM 1526 C CA . GLY A 1 202 ? 17.618 -8.587 -5.651 1.00 97.69 202 GLY A CA 1
ATOM 1527 C C . GLY A 1 202 ? 16.098 -8.729 -5.662 1.00 97.69 202 GLY A C 1
ATOM 1528 O O . GLY A 1 202 ? 15.434 -8.213 -4.766 1.00 97.69 202 GLY A O 1
ATOM 1529 N N . ALA A 1 203 ? 15.540 -9.481 -6.614 1.00 97.12 203 ALA A N 1
ATOM 1530 C CA . ALA A 1 203 ? 14.105 -9.754 -6.670 1.00 97.12 203 ALA A CA 1
ATOM 1531 C C . ALA A 1 203 ? 13.601 -10.460 -5.400 1.00 97.12 203 ALA A C 1
ATOM 1533 O O . ALA A 1 203 ? 12.614 -10.015 -4.814 1.00 97.12 203 ALA A O 1
ATOM 1534 N N . VAL A 1 204 ? 14.311 -11.488 -4.922 1.00 97.44 204 VAL A N 1
ATOM 1535 C CA . VAL A 1 204 ? 13.965 -12.205 -3.682 1.00 97.44 204 VAL A CA 1
ATOM 1536 C C . VAL A 1 204 ? 14.085 -11.297 -2.457 1.00 97.44 204 VAL A C 1
ATOM 1538 O O . VAL A 1 204 ? 13.195 -11.290 -1.613 1.00 97.44 204 VAL A O 1
ATOM 1541 N N . LYS A 1 205 ? 15.139 -10.480 -2.349 1.00 97.19 205 LYS A N 1
ATOM 1542 C CA . LYS A 1 205 ? 15.317 -9.575 -1.202 1.00 97.19 205 LYS A CA 1
ATOM 1543 C C . LYS A 1 205 ? 14.275 -8.461 -1.133 1.00 97.19 205 LYS A C 1
ATOM 1545 O O . LYS A 1 205 ? 13.923 -8.042 -0.029 1.00 97.19 205 LYS A O 1
ATOM 1550 N N . VAL A 1 206 ? 13.803 -7.973 -2.282 1.00 97.44 206 VAL A N 1
ATOM 1551 C CA . VAL A 1 206 ? 12.820 -6.881 -2.357 1.00 97.44 206 VAL A CA 1
ATOM 1552 C C . VAL A 1 206 ? 11.381 -7.387 -2.253 1.00 97.44 206 VAL A C 1
ATOM 1554 O O . VAL A 1 206 ? 10.598 -6.786 -1.528 1.00 97.44 206 VAL A O 1
ATOM 1557 N N . MET A 1 207 ? 11.035 -8.461 -2.968 1.00 97.44 207 MET A N 1
ATOM 1558 C CA . MET A 1 207 ? 9.651 -8.939 -3.119 1.00 97.44 207 MET A CA 1
ATOM 1559 C C . MET A 1 207 ? 9.389 -10.313 -2.483 1.00 97.44 207 MET A C 1
ATOM 1561 O O . MET A 1 207 ? 8.278 -10.829 -2.586 1.00 97.44 207 MET A O 1
ATOM 1565 N N . GLY A 1 208 ? 10.393 -10.931 -1.857 1.00 97.12 208 GLY A N 1
ATOM 1566 C CA . GLY A 1 208 ? 10.220 -12.142 -1.056 1.00 97.12 208 GLY A CA 1
ATOM 1567 C C . GLY A 1 208 ? 9.604 -11.862 0.320 1.00 97.12 208 GLY A C 1
ATOM 1568 O O . GLY A 1 208 ? 9.254 -10.734 0.655 1.00 97.12 208 GLY A O 1
ATOM 1569 N N . GLY A 1 209 ? 9.487 -12.908 1.140 1.00 97.75 209 GLY A N 1
ATOM 1570 C CA . GLY A 1 209 ? 8.759 -12.859 2.416 1.00 97.75 209 GLY A CA 1
ATOM 1571 C C . GLY A 1 209 ? 9.524 -12.296 3.619 1.00 97.75 209 GLY A C 1
ATOM 1572 O O . GLY A 1 209 ? 8.935 -12.162 4.684 1.00 97.75 209 GLY A O 1
ATOM 1573 N N . GLU A 1 210 ? 10.809 -11.960 3.480 1.00 97.44 210 GLU A N 1
ATOM 1574 C CA . GLU A 1 210 ? 11.657 -11.579 4.623 1.00 97.44 210 GLU A CA 1
ATOM 1575 C 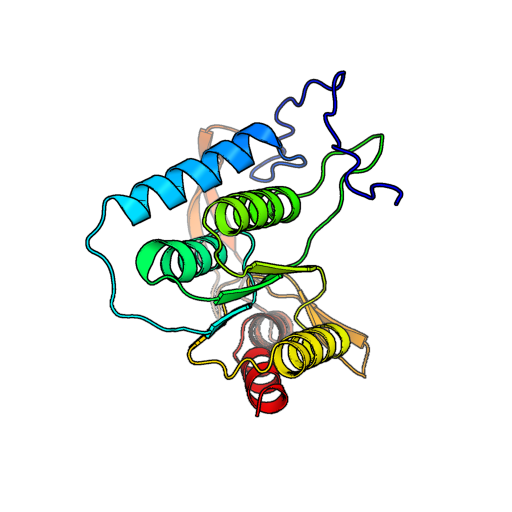C . GLU A 1 210 ? 11.148 -10.329 5.352 1.00 97.44 210 GLU A C 1
ATOM 1577 O O . GLU A 1 210 ? 11.121 -10.301 6.575 1.00 97.44 210 GLU A O 1
ATOM 1582 N N . ASP A 1 211 ? 10.724 -9.282 4.636 1.00 97.94 211 ASP A N 1
ATOM 1583 C CA . ASP A 1 211 ? 10.182 -8.097 5.317 1.00 97.94 211 ASP A CA 1
ATOM 1584 C C . ASP A 1 211 ? 8.828 -8.372 5.978 1.00 97.94 211 ASP A C 1
ATOM 1586 O O . ASP A 1 211 ? 8.561 -7.853 7.058 1.00 97.94 211 ASP A O 1
ATOM 1590 N N . TRP A 1 212 ? 7.991 -9.214 5.369 1.00 98.44 212 TRP A N 1
ATOM 1591 C CA . TRP A 1 212 ? 6.732 -9.627 5.983 1.00 98.44 212 TRP A CA 1
ATOM 1592 C C . TRP A 1 212 ? 6.974 -10.352 7.312 1.00 98.44 212 TRP A C 1
ATOM 1594 O O . TRP A 1 212 ? 6.335 -10.017 8.306 1.00 98.44 212 TRP A O 1
ATOM 1604 N N . GLU A 1 213 ? 7.942 -11.268 7.366 1.00 98.19 213 GLU A N 1
ATOM 1605 C CA . GLU A 1 213 ? 8.347 -11.931 8.609 1.00 98.19 213 GLU A CA 1
ATOM 1606 C C . GLU A 1 213 ? 8.824 -10.920 9.667 1.00 98.19 213 GLU A C 1
ATOM 1608 O O . GLU A 1 213 ? 8.391 -10.985 10.817 1.00 98.19 213 GLU A O 1
ATOM 1613 N N . LEU A 1 214 ? 9.630 -9.922 9.281 1.00 97.44 214 LEU A N 1
ATOM 1614 C CA . LEU A 1 214 ? 10.056 -8.850 10.192 1.00 97.44 214 LEU A CA 1
ATOM 1615 C C . LEU A 1 214 ? 8.876 -8.039 10.744 1.00 97.44 214 LEU A C 1
ATOM 1617 O O . LEU A 1 214 ? 8.879 -7.686 11.922 1.00 97.44 214 LEU A O 1
ATOM 1621 N N . TRP A 1 215 ? 7.868 -7.747 9.918 1.00 98.50 215 TRP A N 1
ATOM 1622 C CA . TRP A 1 215 ? 6.636 -7.103 10.374 1.00 98.50 215 TRP A CA 1
ATOM 1623 C C . TRP A 1 215 ? 5.899 -7.958 11.400 1.00 98.50 215 TRP A C 1
ATOM 1625 O O . TRP A 1 215 ? 5.559 -7.456 12.465 1.00 98.50 215 TRP A O 1
ATOM 1635 N N . ILE A 1 216 ? 5.668 -9.239 11.105 1.00 98.31 216 ILE A N 1
ATOM 1636 C CA . ILE A 1 216 ? 4.945 -10.130 12.020 1.00 98.31 216 ILE A CA 1
ATOM 1637 C C . ILE A 1 216 ? 5.697 -10.274 13.346 1.00 98.31 216 ILE A C 1
ATOM 1639 O O . ILE A 1 216 ? 5.079 -10.127 14.396 1.00 98.31 216 ILE A O 1
ATOM 1643 N N . ASN A 1 217 ? 7.018 -10.458 13.313 1.00 97.44 217 ASN A N 1
ATOM 1644 C CA . ASN A 1 217 ? 7.838 -10.565 14.521 1.00 97.44 217 ASN A CA 1
ATOM 1645 C C . ASN A 1 217 ? 7.827 -9.281 15.360 1.00 97.44 217 ASN A C 1
ATOM 1647 O O . ASN A 1 217 ? 7.856 -9.355 16.582 1.00 97.44 217 ASN A O 1
ATOM 1651 N N . ARG A 1 218 ? 7.778 -8.099 14.729 1.00 96.75 218 ARG A N 1
ATOM 1652 C CA . ARG A 1 218 ? 7.709 -6.814 15.447 1.00 96.75 218 ARG A CA 1
ATOM 1653 C C . ARG A 1 218 ? 6.337 -6.556 16.085 1.00 96.75 218 ARG A C 1
ATOM 1655 O O . ARG A 1 218 ? 6.251 -5.767 17.021 1.00 96.75 218 ARG A O 1
ATOM 1662 N N . LEU A 1 219 ? 5.278 -7.175 15.561 1.00 96.56 219 LEU A N 1
ATOM 1663 C CA . LEU A 1 219 ? 3.895 -7.000 16.023 1.00 96.56 219 LEU A CA 1
ATOM 1664 C C . LEU A 1 219 ? 3.491 -7.953 17.160 1.00 96.56 219 LEU A C 1
ATOM 1666 O O . LEU A 1 219 ? 2.432 -7.740 17.754 1.00 96.56 219 LEU A O 1
ATOM 1670 N N . GLN A 1 220 ? 4.281 -8.999 17.420 1.00 90.06 220 GLN A N 1
ATOM 1671 C CA . GLN A 1 220 ? 4.088 -9.938 18.533 1.00 90.06 220 GLN A CA 1
ATOM 1672 C C . GLN A 1 220 ? 4.538 -9.330 19.865 1.00 90.06 220 GLN A C 1
ATOM 1674 O O . GLN A 1 220 ? 3.848 -9.609 20.872 1.00 90.06 220 GLN A O 1
#

Sequence (220 aa):
MTSHNQIGIFPDMIVHPKIKNNICLNAHPKGLEYLVDREIEYVKRQKRIDGPKNVLVIGASTGYGLASRIVAAFGSGAATVGVASGRHPTAVRTGNVGHYTMRAFDRAASSEGLYARSIFGDAFSDEIKDEVVEVLKSGNMKLDLVVYSLAASSRKIPGTGEIFRGSIRPIGRSYSSKSLDAGTEKIKMISFEPATEADIKGAVKVMGGEDWELWINRLQ

Secondary structure (DSSP, 8-state):
----------SS------EETTEE-S--HHHHHHHHHHHHHHHHTSPPP---SEEEEETTTSHHHHHHHHIIIIIH--EEEEEE--PPPBTTB---HHHHHHHHHHHHHHHTT--EEEEES-TTSHHHHHHHHHHHHHTT---SEEEE----SEEEPTTT--EEE-----SSS-EEEEEEETTTTEEEEEEEPPPPHHHHHHHHHHHSSHHHHHHHHHH-

Radius of gyration: 19.74 Å; chains: 1; bounding box: 47×48×54 Å

Foldseek 3Di:
DDDPPPPPPVVDDDDDFDDDFPDTPADDLVVLLVVLVVLLVVLLPDAADQDWAEEEFEQCQDDPNVSVQSCQCNRHNHAYEYEDAKAPDDPVGHIDSSNRNLVSVCVVSVVVVRHYHYDHDQLLEPVSLVVVLVVCVVVVHDGPYYHYPDDDQWHQHYPPRDIFGEDDAAAPAKDWDWDQRPVVRDTDIDIGGHDDPSNVVSNCVRPNCPSVVVSVVSND

pLDDT: mean 92.72, std 13.33, range [28.31, 98.88]